Protein 2DM9 (pdb70)

CATH classification: 3.30.2320.30

Foldseek 3Di:
DVLVVVVVVVLVCVVPDDPVRQVVQQLVLVCVFCVVVVDAEKEKEEAPSSLVSCVVCVVVSCVVPVRHDYDYDYYDDAPDYIKMGHPVRPDIDDGTSSVVSVVCVVVVVVVVCVVVPD/DVLVVVVVVVLVCLVPDDPVRQVVLQLVLVLVFCVVVVDQEKEKEEAPVSLVSCVVCVVVSCVPNNRHHYDYDYYDDASDYIWIAHPVRPDIDDGTPSVVSVVCVVVVVVVVCVVVPD

Sequence (236 aa):
EIISSVLEEVKRRLETMSEDEYFESVKALLKEAIKELNEKKVRVMSNEKTLGLIASRIEEIKSELGDVSIELGETVDTMGGVIVETEDGRIRIDNTFEARMERFEGEIRSTIAKVLFGEIISSVLEEVKRRLETMSEDEYFESVKALLKEAIKELNEKKVRVMSNEKTLGLIASRIEEIKSELGDVSIELGETVDTMGGVIVETEDGRIRIDNTFEARMERFEGEIRSTIAKVLFG

Radius of gyration: 24.22 Å; Cα contacts (8 Å, |Δi|>4): 341; chains: 2; bounding box: 72×26×51 Å

InterPro domains:
  IPR002842 V-type ATPase subunit E [MF_00311] (2-198)
  IPR002842 V-type ATPase subunit E [PF01991] (10-197)
  IPR002842 V-type ATPase subunit E [PTHR45715] (7-198)
  IPR028987 F-type ATP synthase subunit B-like, membrane domain superfamily [SSF81573] (13-67)
  IPR038495 V-type ATPase subunit E, C-terminal domain superfamily [G3DSA:3.30.2320.30] (100-198)

B-factor: mean 22.07, std 6.29, range [11.92, 52.1]

Nearest PDB structures (foldseek):
  2dma-assembly1_A-2  TM=1.002E+00  e=2.999E-19  Pyrococcus horikoshii OT3
  4dt0-assembly1_A  TM=7.976E-01  e=2.082E-13  Pyrococcus horikoshii OT3
  7uzh-assembly1_K  TM=7.594E-01  e=3.903E-07  Rattus norvegicus
  7tmm-assembly1_K  TM=8.009E-01  e=3.044E-06  Saccharomyces cerevisiae
  5bw9-assembly2_k  TM=7.445E-01  e=2.849E-06  Saccharomyces cerevisiae S288C

Structure (mmCIF, N/CA/C/O backbone):
data_2DM9
#
_entry.id   2DM9
#
_cell.length_a   52.196
_cell.length_b   55.317
_cell.length_c   77.481
_cell.angle_alpha   90.00
_cell.angle_beta   90.00
_cell.angle_gamma   90.00
#
_symmetry.space_group_name_H-M   'P 21 21 21'
#
loop_
_entity.id
_entity.type
_entity.pdbx_description
1 polymer 'V-type ATP synthase subunit E'
2 water water
#
loop_
_atom_site.group_PDB
_atom_site.id
_atom_site.type_symbol
_atom_site.label_atom_id
_atom_site.label_alt_id
_atom_site.label_comp_id
_atom_site.label_asym_id
_atom_site.label_entity_id
_atom_site.label_seq_id
_atom_site.pdbx_PDB_ins_code
_atom_site.Cartn_x
_atom_site.Cartn_y
_atom_site.Cartn_z
_atom_site.occupancy
_atom_site.B_iso_or_equiv
_atom_site.auth_seq_id
_atom_site.auth_comp_id
_atom_site.auth_asym_id
_atom_site.auth_atom_id
_atom_site.pdbx_PDB_model_num
ATOM 1 N N . GLU A 1 81 ? 48.261 -7.102 56.788 1.00 32.52 81 GLU A N 1
ATOM 2 C CA . GLU A 1 81 ? 47.549 -5.793 56.692 1.00 32.46 81 GLU A CA 1
ATOM 3 C C . GLU A 1 81 ? 48.031 -4.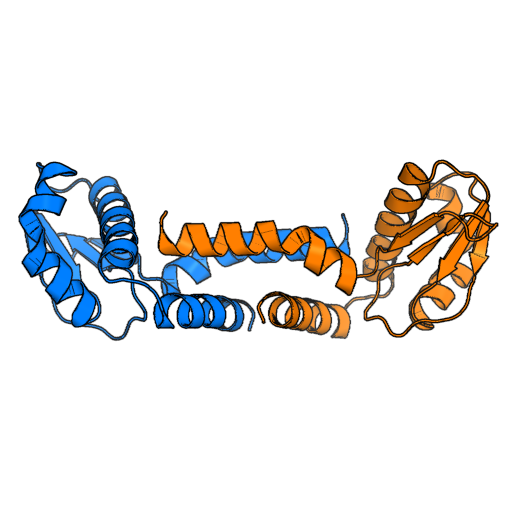865 57.809 1.00 31.73 81 GLU A C 1
ATOM 4 O O . GLU A 1 81 ? 48.192 -5.285 58.957 1.00 31.62 81 GLU A O 1
ATOM 10 N N . ILE A 1 82 ? 48.260 -3.604 57.459 1.00 30.88 82 ILE A N 1
ATOM 11 C CA . ILE A 1 82 ? 48.795 -2.620 58.399 1.00 30.30 82 ILE A CA 1
ATOM 12 C C . ILE A 1 82 ? 47.807 -2.243 59.520 1.00 29.35 82 ILE A C 1
ATOM 13 O O . ILE A 1 82 ? 48.223 -2.040 60.654 1.00 28.81 82 ILE A O 1
ATOM 18 N N . ILE A 1 83 ? 46.514 -2.151 59.211 1.00 28.33 83 ILE A N 1
ATOM 19 C CA . ILE A 1 83 ? 45.510 -1.880 60.245 1.00 27.78 83 ILE A CA 1
ATOM 20 C C . ILE A 1 83 ? 45.531 -2.976 61.303 1.00 26.92 83 ILE A C 1
ATOM 21 O O . ILE A 1 83 ? 45.584 -2.680 62.492 1.00 26.59 83 ILE A O 1
ATOM 26 N N . SER A 1 84 ? 45.485 -4.231 60.866 1.00 26.08 84 SER A N 1
ATOM 27 C CA . SER A 1 84 ? 45.428 -5.358 61.793 1.00 25.87 84 SER A CA 1
ATOM 28 C C . SER A 1 84 ? 46.707 -5.481 62.623 1.00 24.99 84 SER A C 1
ATOM 29 O O . SER A 1 84 ? 46.646 -5.826 63.798 1.00 24.70 84 SER A O 1
ATOM 32 N N . SER A 1 85 ? 47.852 -5.179 62.016 1.00 24.12 85 SER A N 1
ATOM 33 C CA . SER A 1 85 ? 49.139 -5.255 62.711 1.00 23.69 85 SER A CA 1
ATOM 34 C C . SER A 1 85 ? 49.256 -4.175 63.796 1.00 23.27 85 SER A C 1
ATOM 35 O O . SER A 1 85 ? 49.751 -4.441 64.889 1.00 23.36 85 SER A O 1
ATOM 39 N N . VAL A 1 86 ? 48.788 -2.963 63.515 1.00 22.80 86 VAL A N 1
ATOM 40 C CA . VAL A 1 86 ? 48.844 -1.897 64.522 1.00 22.52 86 VAL A CA 1
ATOM 41 C C . VAL A 1 86 ? 47.814 -2.139 65.633 1.00 22.21 86 VAL A C 1
ATOM 42 O O . VAL A 1 86 ? 48.048 -1.772 66.786 1.00 22.12 86 VAL A O 1
ATOM 46 N N . LEU A 1 87 ? 46.698 -2.784 65.303 1.00 21.93 87 LEU A N 1
ATOM 47 C CA . LEU A 1 87 ? 45.692 -3.140 66.314 1.00 22.02 87 LEU A CA 1
ATOM 48 C C . LEU A 1 87 ? 46.204 -4.243 67.244 1.00 22.12 87 LEU A C 1
ATOM 49 O O . LEU A 1 87 ? 45.742 -4.366 68.376 1.00 21.99 87 LEU A O 1
ATOM 54 N N . GLU A 1 88 ? 47.153 -5.041 66.763 1.00 22.10 88 GLU A N 1
ATOM 55 C CA . GLU A 1 88 ? 47.826 -6.030 67.608 1.00 22.53 88 GLU A CA 1
ATOM 56 C C . GLU A 1 88 ? 48.588 -5.340 68.741 1.00 22.12 88 GLU A C 1
ATOM 57 O O . GLU A 1 88 ? 48.635 -5.855 69.847 1.00 22.06 88 GLU A O 1
ATOM 63 N N . GLU A 1 89 ? 49.190 -4.186 68.455 1.00 22.02 89 GLU A N 1
ATOM 64 C CA . GLU A 1 89 ? 49.878 -3.392 69.480 1.00 21.99 89 GLU A CA 1
ATOM 65 C C . GLU A 1 89 ? 48.894 -2.768 70.468 1.00 21.56 89 GLU A C 1
ATOM 66 O O . GLU A 1 89 ? 49.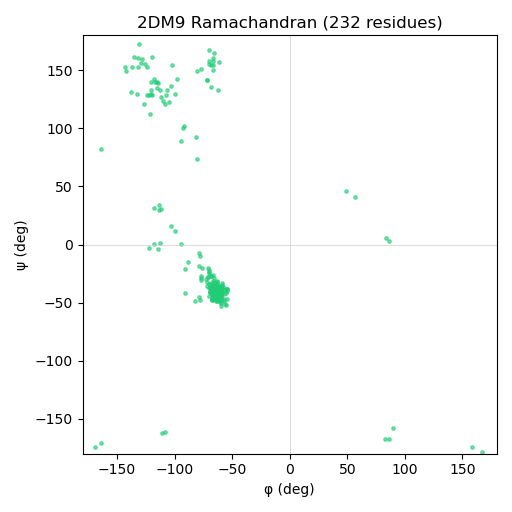213 -2.617 71.641 1.00 21.35 89 GLU A O 1
ATOM 72 N N . VAL A 1 90 ? 47.711 -2.393 69.991 1.00 21.31 90 VAL A N 1
ATOM 73 C CA . VAL A 1 90 ? 46.654 -1.891 70.866 1.00 21.10 90 VAL A CA 1
ATOM 74 C C . VAL A 1 90 ? 46.230 -3.006 71.809 1.00 21.05 90 VAL A C 1
ATOM 75 O O . VAL A 1 90 ? 46.048 -2.779 73.002 1.00 21.06 90 VAL A O 1
ATOM 79 N N . LYS A 1 91 ? 46.090 -4.209 71.263 1.00 20.91 91 LYS A N 1
ATOM 80 C CA . LYS A 1 91 ? 45.749 -5.399 72.039 1.00 21.27 91 LYS A CA 1
ATOM 81 C C . LYS A 1 91 ? 46.798 -5.675 73.126 1.00 20.81 91 LYS A C 1
ATOM 82 O O . LYS A 1 91 ? 46.450 -5.968 74.270 1.00 20.01 91 LYS A O 1
ATOM 88 N N . ARG A 1 92 ? 48.074 -5.561 72.765 1.00 20.85 92 ARG A N 1
ATOM 89 C CA . ARG A 1 92 ? 49.171 -5.828 73.701 1.00 21.23 92 ARG A CA 1
ATOM 90 C C . ARG A 1 92 ? 49.108 -4.839 74.852 1.00 20.65 92 ARG A C 1
ATOM 91 O O . ARG A 1 92 ? 49.285 -5.197 76.007 1.00 20.25 92 ARG A O 1
ATOM 99 N N . ARG A 1 93 ? 48.833 -3.587 74.523 1.00 20.30 93 ARG A N 1
ATOM 100 C CA . ARG A 1 93 ? 48.764 -2.548 75.526 1.00 20.14 93 ARG A CA 1
ATOM 101 C C . ARG A 1 93 ? 47.574 -2.737 76.472 1.00 19.52 93 ARG A C 1
ATOM 102 O O . ARG A 1 93 ? 47.684 -2.477 77.665 1.00 19.23 93 ARG A O 1
ATOM 110 N N . LEU A 1 94 ? 46.451 -3.218 75.946 1.00 19.22 94 LEU A N 1
ATOM 111 C CA . LEU A 1 94 ? 45.262 -3.461 76.764 1.00 19.02 94 LEU A CA 1
ATOM 112 C C . LEU A 1 94 ? 45.455 -4.651 77.700 1.00 19.49 94 LEU A C 1
ATOM 113 O O . LEU A 1 94 ? 44.742 -4.793 78.701 1.00 19.80 94 LEU A O 1
ATOM 118 N N . GLU A 1 95 ? 46.418 -5.503 77.372 1.00 19.70 95 GLU A N 1
ATOM 119 C CA . GLU A 1 95 ? 46.711 -6.691 78.170 1.00 20.41 95 GLU A CA 1
ATOM 120 C C . GLU A 1 95 ? 47.107 -6.335 79.611 1.00 19.63 95 GLU A C 1
ATOM 121 O O . GLU A 1 95 ? 46.742 -7.049 80.542 1.00 19.96 95 GLU A O 1
ATOM 127 N N . THR A 1 96 ? 47.838 -5.235 79.791 1.00 18.77 96 THR A N 1
ATOM 128 C CA . THR A 1 96 ? 48.282 -4.811 81.126 1.00 18.34 96 THR A CA 1
ATOM 129 C C . THR A 1 96 ? 47.640 -3.512 81.615 1.00 18.09 96 THR A C 1
ATOM 130 O O . THR A 1 96 ? 47.938 -3.064 82.713 1.00 18.10 96 THR A O 1
ATOM 134 N N . MET A 1 97 ? 46.745 -2.919 80.834 1.00 18.14 97 MET A N 1
ATOM 135 C CA . MET A 1 97 ? 46.179 -1.617 81.189 1.00 18.30 97 MET A CA 1
ATOM 136 C C . MET A 1 97 ? 45.274 -1.694 82.432 1.00 18.62 97 MET A C 1
ATOM 137 O O . MET A 1 97 ? 44.459 -2.604 82.566 1.00 18.65 97 MET A O 1
ATOM 142 N N . SER A 1 98 ? 45.435 -0.738 83.345 1.00 19.39 98 SER A N 1
ATOM 143 C CA . SER A 1 98 ? 44.594 -0.669 84.537 1.00 19.73 98 SER A CA 1
ATOM 144 C C . SER A 1 98 ? 43.189 -0.262 84.144 1.00 20.42 98 SER A C 1
ATOM 145 O O . SER A 1 98 ? 42.984 0.326 83.082 1.00 20.15 98 SER A O 1
ATOM 148 N N . GLU A 1 99 ? 42.230 -0.587 85.004 1.00 20.99 99 GLU A N 1
ATOM 149 C CA . GLU A 1 99 ? 40.855 -0.126 84.840 1.00 21.62 99 GLU A CA 1
ATOM 150 C C . GLU A 1 99 ? 40.789 1.396 84.742 1.00 21.17 99 GLU A C 1
ATOM 151 O O . GLU A 1 99 ? 40.049 1.926 83.914 1.00 20.97 99 GLU A O 1
ATOM 157 N N . ASP A 1 100 ? 41.566 2.085 85.577 1.00 20.77 100 ASP A N 1
ATOM 158 C CA . ASP A 1 100 ? 41.564 3.549 85.614 1.00 20.62 100 ASP A CA 1
ATOM 159 C C . ASP A 1 100 ? 42.120 4.171 84.334 1.00 19.99 100 ASP A C 1
ATOM 160 O O . ASP A 1 100 ? 41.574 5.153 83.846 1.00 20.42 100 ASP A O 1
ATOM 165 N N . GLU A 1 101 ? 43.209 3.626 83.799 1.00 19.11 101 GLU A N 1
ATOM 166 C CA . GLU A 1 101 ? 43.762 4.156 82.553 1.00 18.57 101 GLU A CA 1
ATOM 167 C C . GLU A 1 101 ? 42.800 3.879 81.399 1.00 17.48 101 GLU A C 1
ATOM 168 O O . GLU A 1 101 ? 42.530 4.763 80.602 1.00 17.86 101 GLU A O 1
ATOM 174 N N . TYR A 1 102 ? 42.282 2.658 81.317 1.00 16.36 102 TYR A N 1
ATOM 175 C CA . TYR A 1 102 ? 41.301 2.331 80.290 1.00 15.53 102 TYR A CA 1
ATOM 176 C C . TYR A 1 102 ? 40.091 3.261 80.370 1.00 15.33 102 TYR A C 1
ATOM 177 O O . TYR A 1 102 ? 39.586 3.690 79.344 1.00 14.82 102 TYR A O 1
ATOM 186 N N . PHE A 1 103 ? 39.646 3.597 81.578 1.00 15.24 103 PHE A N 1
ATOM 187 C CA . PHE A 1 103 ? 38.486 4.465 81.722 1.00 15.81 103 PHE A CA 1
ATOM 188 C C . PHE A 1 103 ? 38.769 5.882 81.218 1.00 15.79 103 PHE A C 1
ATOM 189 O O . PHE A 1 103 ? 37.851 6.575 80.792 1.00 16.02 103 PHE A O 1
ATOM 197 N N . GLU A 1 104 ? 40.029 6.310 81.243 1.00 15.68 104 GLU A N 1
ATOM 198 C CA . GLU A 1 104 ? 40.405 7.576 80.604 1.00 15.64 104 GLU A CA 1
ATOM 199 C C . GLU A 1 104 ? 40.192 7.517 79.086 1.00 14.91 104 GLU A C 1
ATOM 200 O O . GLU A 1 104 ? 39.785 8.494 78.485 1.00 13.93 104 GLU A O 1
ATOM 206 N N . SER A 1 105 ? 40.480 6.370 78.476 1.00 14.67 105 SER A N 1
ATOM 207 C CA . SER A 1 105 ? 40.169 6.147 77.063 1.00 14.41 105 SER A CA 1
ATOM 208 C C . SER A 1 105 ? 38.655 6.202 76.844 1.00 14.26 105 SER A C 1
ATOM 209 O O . SER A 1 105 ? 38.189 6.889 75.943 1.00 14.35 105 SER A O 1
ATOM 212 N N . VAL A 1 106 ? 37.899 5.487 77.676 1.00 14.13 106 VAL A N 1
ATOM 213 C CA . VAL A 1 106 ? 36.443 5.439 77.541 1.00 14.12 106 VAL A CA 1
ATOM 214 C C . VAL A 1 106 ? 35.887 6.859 77.566 1.00 14.15 106 VAL A C 1
ATOM 215 O O . VAL A 1 106 ? 35.162 7.257 76.662 1.00 13.48 106 VAL A O 1
ATOM 219 N N . LYS A 1 107 ? 36.274 7.620 78.587 1.00 14.63 107 LYS A N 1
ATOM 220 C CA . LYS A 1 107 ? 35.788 8.982 78.802 1.00 15.03 107 LYS A CA 1
ATOM 221 C C . LYS A 1 107 ? 36.116 9.893 77.627 1.00 14.78 107 LYS A C 1
ATOM 222 O O . LYS A 1 107 ? 35.277 10.682 77.195 1.00 15.32 107 LYS A O 1
ATOM 228 N N . ALA A 1 108 ? 37.338 9.790 77.116 1.00 14.26 108 ALA A N 1
ATOM 229 C CA . ALA A 1 108 ? 37.781 10.635 76.013 1.00 14.10 108 ALA A CA 1
ATOM 230 C C . ALA A 1 108 ? 36.992 10.360 74.729 1.00 13.83 108 ALA A C 1
ATOM 231 O O . ALA A 1 108 ? 36.566 11.284 74.045 1.00 12.86 108 ALA A O 1
ATOM 233 N N . LEU A 1 109 ? 36.793 9.088 74.414 1.00 13.76 109 LEU A N 1
ATOM 234 C CA . LEU A 1 109 ? 36.128 8.712 73.171 1.00 13.88 109 LEU A CA 1
ATOM 235 C C . LEU A 1 109 ? 34.618 8.905 73.273 1.00 14.36 109 LEU A C 1
ATOM 236 O O . LEU A 1 109 ? 33.965 9.175 72.270 1.00 14.25 109 LEU A O 1
ATOM 241 N N . LEU A 1 110 ? 34.077 8.775 74.482 1.00 14.83 110 LEU A N 1
ATOM 242 C CA . LEU A 1 110 ? 32.675 9.094 74.755 1.00 15.89 110 LEU A CA 1
ATOM 243 C C . LEU A 1 110 ? 32.415 10.576 74.532 1.00 16.44 110 LEU A C 1
ATOM 244 O O . LEU A 1 110 ? 31.466 10.956 73.857 1.00 16.43 110 LEU A O 1
ATOM 249 N N . LYS A 1 111 ? 33.278 11.407 75.104 1.00 17.51 111 LYS A N 1
ATOM 250 C CA . LYS A 1 111 ? 33.118 12.858 75.022 1.00 18.10 111 LYS A CA 1
ATOM 251 C C . LYS A 1 111 ? 33.207 13.344 73.588 1.00 18.03 111 LYS A C 1
ATOM 252 O O . LYS A 1 111 ? 32.387 14.146 73.146 1.00 18.04 111 LYS A O 1
ATOM 258 N N . GLU A 1 112 ? 34.192 12.848 72.850 1.00 17.72 112 GLU A N 1
ATOM 259 C CA . GLU A 1 112 ? 34.363 13.230 71.461 1.00 17.96 112 GLU A CA 1
ATOM 260 C C . GLU A 1 112 ? 33.102 12.926 70.656 1.00 17.62 112 GLU A C 1
ATOM 261 O O . GLU A 1 112 ? 32.603 13.774 69.917 1.00 17.40 112 GLU A O 1
ATOM 267 N N . ALA A 1 113 ? 32.581 11.715 70.811 1.00 17.58 113 ALA A N 1
ATOM 268 C CA . ALA A 1 113 ? 31.393 11.293 70.081 1.00 17.46 113 ALA A CA 1
ATOM 269 C C . ALA A 1 113 ? 30.163 12.082 70.518 1.00 17.76 113 ALA A C 1
ATOM 270 O O . ALA A 1 113 ? 29.414 12.580 69.684 1.00 17.63 113 ALA A O 1
ATOM 272 N N . ILE A 1 114 ? 29.972 12.218 71.825 1.00 18.14 114 ILE A N 1
ATOM 273 C CA . ILE A 1 114 ? 28.795 12.893 72.358 1.00 19.03 114 ILE A CA 1
ATOM 274 C C . ILE A 1 114 ? 28.783 14.362 71.932 1.00 19.78 114 ILE A C 1
ATOM 275 O O . ILE A 1 114 ? 27.729 14.896 71.604 1.00 20.01 114 ILE A O 1
ATOM 280 N N . LYS A 1 115 ? 29.956 14.989 71.885 1.00 20.59 115 LYS A N 1
ATOM 281 C CA . LYS A 1 115 ? 30.060 16.402 71.521 1.00 21.54 115 LYS A CA 1
ATOM 282 C C . LYS A 1 115 ? 29.795 16.646 70.038 1.00 22.03 115 LYS A C 1
ATOM 283 O O . LYS A 1 115 ? 29.190 17.654 69.682 1.00 22.28 115 LYS A O 1
ATOM 289 N N . GLU A 1 116 ? 30.224 15.723 69.178 1.00 22.57 116 GLU A N 1
ATOM 290 C CA . GLU A 1 116 ? 29.960 15.838 67.743 1.00 22.98 116 GLU A CA 1
ATOM 291 C C . GLU A 1 116 ? 28.473 15.641 67.437 1.00 22.90 116 GLU A C 1
ATOM 292 O O . GLU A 1 116 ? 27.910 16.353 66.606 1.00 23.33 116 GLU A O 1
ATOM 298 N N . LEU A 1 117 ? 27.840 14.681 68.105 1.00 22.61 117 LEU A N 1
ATOM 299 C CA . LEU A 1 117 ? 26.404 14.445 67.937 1.00 22.75 117 LEU A CA 1
ATOM 300 C C . LEU A 1 117 ? 25.599 15.633 68.440 1.00 22.88 117 LEU A C 1
ATOM 301 O O . LEU A 1 117 ? 24.580 15.990 67.855 1.00 22.88 117 LEU A O 1
ATOM 306 N N . ASN A 1 118 ? 26.066 16.218 69.542 1.00 23.22 118 ASN A N 1
ATOM 307 C CA . ASN A 1 118 ? 25.462 17.396 70.153 1.00 23.69 118 ASN A CA 1
ATOM 308 C C . ASN A 1 118 ? 23.980 17.224 70.514 1.00 23.76 118 ASN A C 1
ATOM 309 O O . ASN A 1 118 ? 23.178 18.134 70.310 1.00 23.76 118 ASN A O 1
ATOM 314 N N . GLU A 1 119 ? 23.629 16.049 71.043 1.00 23.61 119 GLU A N 1
ATOM 315 C CA . GLU A 1 119 ? 22.272 15.762 71.522 1.00 23.32 119 GLU A CA 1
ATOM 316 C C . GLU A 1 119 ? 22.277 15.427 73.014 1.00 22.94 119 GLU A C 1
ATOM 317 O O . GLU A 1 119 ? 23.316 15.068 73.579 1.00 22.75 119 GLU A O 1
ATOM 323 N N . LYS A 1 120 ? 21.107 15.523 73.639 1.00 22.42 120 LYS A N 1
ATOM 324 C CA . LYS A 1 120 ? 20.982 15.400 75.093 1.00 22.47 120 LYS A CA 1
ATOM 325 C C . LYS A 1 120 ? 20.732 13.968 75.558 1.00 21.76 120 LYS A C 1
ATOM 326 O O . LYS A 1 120 ? 20.942 13.667 76.724 1.00 22.47 120 LYS A O 1
ATOM 332 N N . LYS A 1 121 ? 20.246 13.110 74.666 1.00 20.56 121 LYS A N 1
ATOM 333 C CA . LYS A 1 121 ? 20.007 11.701 74.987 1.00 19.94 121 LYS A CA 1
ATOM 334 C C . LYS A 1 121 ? 20.704 10.804 73.963 1.00 18.41 121 LYS A C 1
ATOM 335 O O . LYS A 1 121 ? 20.443 10.899 72.767 1.00 18.23 121 LYS A O 1
ATOM 341 N N . VAL A 1 122 ? 21.600 9.945 74.437 1.00 17.11 122 VAL A N 1
ATOM 342 C CA . VAL A 1 122 ? 22.341 9.042 73.564 1.00 15.70 122 VAL A CA 1
ATOM 343 C C . VAL A 1 122 ? 22.317 7.618 74.113 1.00 15.12 122 VAL A C 1
ATOM 344 O O . VAL A 1 122 ? 22.036 7.397 75.283 1.00 14.87 122 VAL A O 1
ATOM 348 N N . ARG A 1 123 ? 22.591 6.662 73.241 1.00 14.40 123 ARG A N 1
ATOM 349 C CA . ARG A 1 123 ? 22.775 5.271 73.623 1.00 14.38 123 ARG A CA 1
ATOM 350 C C . ARG A 1 123 ? 24.207 4.864 73.322 1.00 13.99 123 ARG A C 1
ATOM 351 O O . ARG A 1 123 ? 24.746 5.249 72.295 1.00 13.74 123 ARG A O 1
ATOM 359 N N . VAL A 1 124 ? 24.819 4.088 74.212 1.00 13.61 124 VAL A N 1
ATOM 360 C CA . VAL A 1 124 ? 26.221 3.702 74.070 1.00 13.35 124 VAL A CA 1
ATOM 361 C C . VAL A 1 124 ? 26.363 2.188 73.983 1.00 13.52 124 VAL A C 1
ATOM 362 O O . VAL A 1 124 ? 25.844 1.466 74.827 1.00 12.71 124 VAL A O 1
ATOM 366 N N . MET A 1 125 ? 27.072 1.723 72.959 1.00 13.75 125 MET A N 1
ATOM 367 C CA . MET A 1 125 ? 27.360 0.308 72.782 1.00 14.29 125 MET A CA 1
ATOM 368 C C . MET A 1 125 ? 28.853 0.089 72.852 1.00 13.89 125 MET A C 1
ATOM 369 O O . MET A 1 125 ? 29.629 0.872 72.327 1.00 13.31 125 MET A O 1
ATOM 374 N N . SER A 1 126 ? 29.248 -0.987 73.512 1.00 14.00 126 SER A N 1
ATOM 375 C CA . SER A 1 126 ? 30.642 -1.395 73.553 1.00 14.04 126 SER A CA 1
ATOM 376 C C . SER A 1 126 ? 30.690 -2.841 74.023 1.00 14.17 126 SER A C 1
ATOM 377 O O . SER A 1 126 ? 29.655 -3.495 74.116 1.00 13.94 126 SER A O 1
ATOM 380 N N . ASN A 1 127 ? 31.881 -3.348 74.312 1.00 14.58 127 ASN A N 1
ATOM 381 C CA . ASN A 1 127 ? 31.982 -4.672 74.912 1.00 15.23 127 ASN A CA 1
ATOM 382 C C . ASN A 1 127 ? 31.462 -4.638 76.355 1.00 15.71 127 ASN A C 1
ATOM 383 O O . ASN A 1 127 ? 31.252 -3.568 76.920 1.00 15.27 127 ASN A O 1
ATOM 388 N N . GLU A 1 128 ? 31.248 -5.817 76.931 1.00 16.32 128 GLU A N 1
ATOM 389 C CA . GLU A 1 128 ? 30.591 -5.959 78.231 1.00 16.89 128 GLU A CA 1
ATOM 390 C C . GLU A 1 128 ? 31.337 -5.236 79.351 1.00 16.76 128 GLU A C 1
ATOM 391 O O . GLU A 1 128 ? 30.724 -4.586 80.192 1.00 16.93 128 GLU A O 1
ATOM 397 N N . LYS A 1 129 ? 32.660 -5.365 79.361 1.00 16.96 129 LYS A N 1
ATOM 398 C CA . LYS A 1 129 ? 33.515 -4.738 80.362 1.00 17.50 129 LYS A CA 1
ATOM 399 C C . LYS A 1 129 ? 33.363 -3.221 80.339 1.00 16.79 129 LYS A C 1
ATOM 400 O O . LYS A 1 129 ? 33.268 -2.591 81.383 1.00 16.98 129 LYS A O 1
ATOM 406 N N . THR A 1 130 ? 33.354 -2.650 79.139 1.00 16.27 130 THR A N 1
ATOM 407 C CA . THR A 1 130 ? 33.278 -1.202 78.954 1.00 15.48 130 THR A CA 1
ATOM 408 C C . THR A 1 130 ? 31.923 -0.633 79.390 1.00 15.39 130 THR A C 1
ATOM 409 O O . THR A 1 130 ? 31.864 0.377 80.095 1.00 14.97 130 THR A O 1
ATOM 413 N N . LEU A 1 131 ? 30.838 -1.274 78.967 1.00 15.35 131 LEU A N 1
ATOM 414 C CA . LEU A 1 131 ? 29.498 -0.851 79.371 1.00 15.37 131 LEU A CA 1
ATOM 415 C C . LEU A 1 131 ? 29.348 -0.940 80.892 1.00 16.02 131 LEU A C 1
ATOM 416 O O . LEU A 1 131 ? 28.721 -0.085 81.503 1.00 15.50 131 LEU A O 1
ATOM 421 N N . GLY A 1 132 ? 29.949 -1.964 81.495 1.00 16.58 132 GLY A N 1
ATOM 422 C CA . GLY A 1 132 ? 29.929 -2.129 82.939 1.00 17.16 132 GLY A CA 1
ATOM 423 C C . GLY A 1 132 ? 30.656 -0.997 83.645 1.00 17.48 132 GLY A C 1
ATOM 424 O O . GLY A 1 132 ? 30.205 -0.509 84.681 1.00 17.44 132 GLY A O 1
ATOM 425 N N . LEU A 1 133 ? 31.776 -0.564 83.073 1.00 17.76 133 LEU A N 1
ATOM 426 C CA . LEU A 1 133 ? 32.534 0.555 83.621 1.00 18.08 133 LEU A CA 1
ATOM 427 C C . LEU A 1 133 ? 31.755 1.864 83.531 1.00 18.15 133 LEU A C 1
ATOM 428 O O . LEU A 1 133 ? 31.773 2.662 84.463 1.00 18.23 133 LEU A O 1
ATOM 433 N N . ILE A 1 134 ? 31.077 2.087 82.408 1.00 17.84 134 ILE A N 1
ATOM 434 C CA . ILE A 1 134 ? 30.302 3.303 82.216 1.00 17.96 134 ILE A CA 1
ATOM 435 C C . ILE A 1 134 ? 29.175 3.353 83.252 1.00 18.43 134 ILE A C 1
ATOM 436 O O . ILE A 1 134 ? 28.933 4.399 83.857 1.00 18.65 134 ILE A O 1
ATOM 441 N N . ALA A 1 135 ? 28.510 2.219 83.457 1.00 19.31 135 ALA A N 1
ATOM 442 C CA . ALA A 1 135 ? 27.422 2.116 84.435 1.00 19.94 135 ALA A CA 1
ATOM 443 C C . ALA A 1 135 ? 27.910 2.426 85.845 1.00 20.65 135 ALA A C 1
ATOM 444 O O . ALA A 1 135 ? 27.264 3.178 86.580 1.00 20.49 135 ALA A O 1
ATOM 446 N N . SER A 1 136 ? 29.055 1.847 86.200 1.00 21.75 136 SER A N 1
ATOM 447 C CA . SER A 1 136 ? 29.645 1.980 87.537 1.00 22.69 136 SER A CA 1
ATOM 448 C C . SER A 1 136 ? 30.132 3.391 87.844 1.00 23.17 136 SER A C 1
ATOM 449 O O . SER A 1 136 ? 30.090 3.829 88.999 1.00 23.51 136 SER A O 1
ATOM 452 N N . ARG A 1 137 ? 30.613 4.086 86.816 1.00 23.66 137 ARG A N 1
ATOM 453 C CA . ARG A 1 137 ? 31.262 5.382 86.974 1.00 24.17 137 ARG A CA 1
ATOM 454 C C . ARG A 1 137 ? 30.517 6.503 86.261 1.00 24.18 137 ARG A C 1
ATOM 455 O O . ARG A 1 137 ? 31.131 7.469 85.804 1.00 24.35 137 ARG A O 1
ATOM 463 N N . ILE A 1 138 ? 29.196 6.387 86.173 1.00 24.06 138 ILE A N 1
ATOM 464 C CA . ILE A 1 138 ? 28.396 7.374 85.461 1.00 24.34 138 ILE A CA 1
ATOM 465 C C . ILE A 1 138 ? 28.561 8.798 86.015 1.00 24.92 138 ILE A C 1
ATOM 466 O O . ILE A 1 138 ? 28.565 9.758 85.253 1.00 24.58 138 ILE A O 1
ATOM 471 N N . GLU A 1 139 ? 28.710 8.933 87.327 1.00 25.95 139 GLU A N 1
ATOM 472 C CA . GLU A 1 139 ? 28.814 10.257 87.949 1.00 26.86 139 GLU A CA 1
ATOM 473 C C . GLU A 1 139 ? 30.094 10.977 87.530 1.00 26.98 139 GLU A C 1
ATOM 474 O O . GLU A 1 139 ? 30.078 12.183 87.313 1.00 26.95 139 GLU A O 1
ATOM 480 N N . GLU A 1 140 ? 31.194 10.235 87.419 1.00 27.37 140 GLU A N 1
ATOM 481 C CA . GLU A 1 140 ? 32.448 10.776 86.877 1.00 27.67 140 GLU A CA 1
ATOM 482 C C . GLU A 1 140 ? 32.253 11.311 85.446 1.00 27.68 140 GLU A C 1
ATOM 483 O O . GLU A 1 140 ? 32.763 12.380 85.095 1.00 27.57 140 GLU A O 1
ATOM 489 N N . ILE A 1 141 ? 31.498 10.572 84.634 1.00 27.45 141 ILE A N 1
ATOM 490 C CA . ILE A 1 141 ? 31.201 10.969 83.260 1.00 27.58 141 ILE A CA 1
ATOM 491 C C . ILE A 1 141 ? 30.34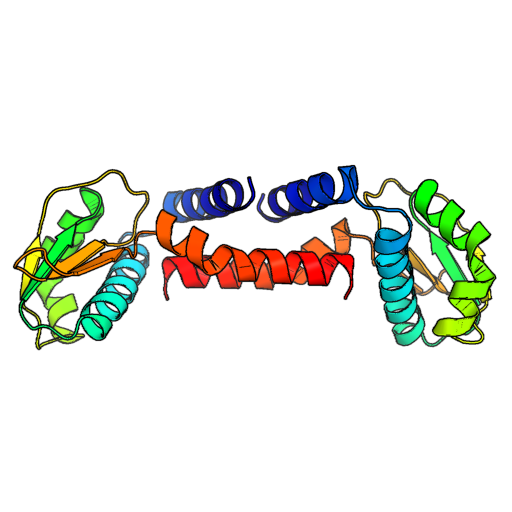6 12.238 83.207 1.00 28.11 141 ILE A C 1
ATOM 492 O O . ILE A 1 141 ? 30.608 13.134 82.407 1.00 27.65 141 ILE A O 1
ATOM 497 N N . LYS A 1 142 ? 29.323 12.306 84.055 1.00 29.08 142 LYS A N 1
ATOM 498 C CA . LYS A 1 142 ? 28.406 13.442 84.056 1.00 30.18 142 LYS A CA 1
ATOM 499 C C . LYS A 1 142 ? 29.083 14.729 84.546 1.00 30.79 142 LYS A C 1
ATOM 500 O O . LYS A 1 142 ? 28.678 15.821 84.166 1.00 30.86 142 LYS A O 1
ATOM 506 N N . SER A 1 143 ? 30.114 14.590 85.375 1.00 31.89 143 SER A N 1
ATOM 507 C CA . SER A 1 143 ? 30.878 15.740 85.869 1.00 32.97 143 SER A CA 1
ATOM 508 C C . SER A 1 143 ? 31.695 16.398 84.762 1.00 33.80 143 SER A C 1
ATOM 509 O O . SER A 1 143 ? 31.881 17.615 84.758 1.00 34.00 143 SER A O 1
ATOM 512 N N . GLU A 1 144 ? 32.187 15.591 83.830 1.00 34.78 144 GLU A N 1
ATOM 513 C CA . GLU A 1 144 ? 32.938 16.109 82.692 1.00 35.56 144 GLU A CA 1
ATOM 514 C C . GLU A 1 144 ? 32.045 16.329 81.456 1.00 35.98 144 GLU A C 1
ATOM 515 O O . GLU A 1 144 ? 32.524 16.782 80.414 1.00 36.24 144 GLU A O 1
ATOM 521 N N . LEU A 1 145 ? 30.749 16.030 81.585 1.00 36.23 145 LEU A N 1
ATOM 522 C CA . LEU A 1 145 ? 29.770 16.255 80.518 1.00 36.38 145 LEU A CA 1
ATOM 523 C C . LEU A 1 145 ? 28.336 16.206 81.072 1.00 36.34 145 LEU A C 1
ATOM 524 O O . LEU A 1 145 ? 27.651 15.182 80.985 1.00 36.76 145 LEU A O 1
ATOM 529 N N . GLY A 1 146 ? 27.886 17.326 81.637 1.00 35.96 146 GLY A N 1
ATOM 530 C CA . GLY A 1 146 ? 26.670 17.365 82.442 1.00 35.40 146 GLY A CA 1
ATOM 531 C C . GLY A 1 146 ? 25.353 17.392 81.698 1.00 34.75 146 GLY A C 1
ATOM 532 O O . GLY A 1 146 ? 24.305 17.082 82.271 1.00 35.01 146 GLY A O 1
ATOM 533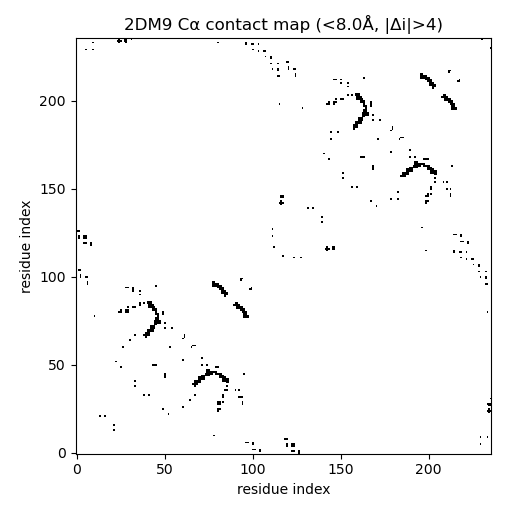 N N . ASP A 1 147 ? 25.400 17.758 80.424 1.00 33.85 147 ASP A N 1
ATOM 534 C CA . ASP A 1 147 ? 24.188 17.912 79.629 1.00 32.99 147 ASP A CA 1
ATOM 535 C C . ASP A 1 147 ? 23.571 16.585 79.192 1.00 31.94 147 ASP A C 1
ATOM 536 O O . ASP A 1 147 ? 22.385 16.534 78.856 1.00 32.26 147 ASP A O 1
ATOM 541 N N . VAL A 1 148 ? 24.363 15.517 79.199 1.00 30.52 148 VAL A N 1
ATOM 542 C CA . VAL A 1 148 ? 23.967 14.279 78.529 1.00 29.17 148 VAL A CA 1
ATOM 543 C C . VAL A 1 148 ? 23.368 13.233 79.465 1.00 27.79 148 VAL A C 1
ATOM 544 O O . VAL A 1 148 ? 23.797 13.079 80.604 1.00 27.48 148 VAL A O 1
ATOM 548 N N . SER A 1 149 ? 22.360 12.531 78.955 1.00 26.25 149 SER A N 1
ATOM 549 C CA . SER A 1 149 ? 21.818 11.339 79.585 1.00 25.35 149 SER A CA 1
ATOM 550 C C . SER A 1 149 ? 22.219 10.164 78.706 1.00 23.96 149 SER A C 1
ATOM 551 O O . SER A 1 149 ? 21.936 10.165 77.510 1.00 23.61 149 SER A O 1
ATOM 554 N N . ILE A 1 150 ? 22.905 9.191 79.296 1.00 22.36 150 ILE A N 1
ATOM 555 C CA . ILE A 1 150 ? 23.329 7.983 78.592 1.00 21.39 150 ILE A CA 1
ATOM 556 C C . ILE A 1 150 ? 22.432 6.806 78.955 1.00 20.50 150 ILE A C 1
ATOM 557 O O . ILE A 1 150 ? 22.096 6.627 80.120 1.00 19.70 150 ILE A O 1
ATOM 562 N N . GLU A 1 151 ? 22.050 6.025 77.944 1.00 19.73 151 GLU A N 1
ATOM 563 C CA . GLU A 1 151 ? 21.450 4.705 78.136 1.00 19.41 151 GLU A CA 1
ATOM 564 C C . GLU A 1 151 ? 22.414 3.680 77.541 1.00 18.60 151 GLU A C 1
ATOM 565 O O . GLU A 1 151 ? 22.937 3.870 76.444 1.00 17.89 151 GLU A O 1
ATOM 571 N N . LEU A 1 152 ? 22.655 2.594 78.259 1.00 17.27 152 LEU A N 1
ATOM 572 C CA . LEU A 1 152 ? 23.456 1.513 77.714 1.00 16.87 152 LEU A CA 1
ATOM 573 C C . LEU A 1 152 ? 22.649 0.794 76.644 1.00 16.75 152 LEU A C 1
ATOM 574 O O . LEU A 1 152 ? 21.436 0.626 76.769 1.00 16.17 152 LEU A O 1
ATOM 579 N N . GLY A 1 153 ? 23.327 0.399 75.578 1.00 16.41 153 GLY A N 1
ATOM 580 C CA . GLY A 1 153 ? 22.722 -0.404 74.545 1.00 16.67 153 GLY A CA 1
ATOM 581 C C . GLY A 1 153 ? 23.273 -1.806 74.631 1.00 16.98 153 GLY A C 1
ATOM 582 O O . GLY A 1 153 ? 23.841 -2.224 75.646 1.00 15.72 153 GLY A O 1
ATOM 583 N N . GLU A 1 154 ? 23.108 -2.515 73.529 1.00 17.77 154 GLU A N 1
ATOM 584 C CA . GLU A 1 154 ? 23.554 -3.892 73.384 1.00 18.73 154 GLU A CA 1
ATOM 585 C C . GLU A 1 154 ? 25.078 -3.978 73.418 1.00 18.49 154 GLU A C 1
ATOM 586 O O . GLU A 1 154 ? 25.773 -3.042 73.015 1.00 18.33 154 GLU A O 1
ATOM 592 N N . THR A 1 155 ? 25.595 -5.099 73.903 1.00 18.16 155 THR A N 1
ATOM 593 C CA . THR A 1 155 ? 27.032 -5.324 73.897 1.00 18.31 155 THR A CA 1
ATOM 594 C C . THR A 1 155 ? 27.441 -5.796 72.513 1.00 18.19 155 THR A C 1
ATOM 595 O O . THR A 1 155 ? 26.661 -6.441 71.806 1.00 18.05 155 THR A O 1
ATOM 599 N N . VAL A 1 156 ? 28.664 -5.457 72.132 1.00 18.30 156 VAL A N 1
ATOM 600 C CA . VAL A 1 156 ? 29.195 -5.798 70.823 1.00 18.62 156 VAL A CA 1
ATOM 601 C C . VAL A 1 156 ? 30.576 -6.418 70.969 1.00 19.20 156 VAL A C 1
ATOM 602 O O . VAL A 1 156 ? 31.164 -6.430 72.056 1.00 18.80 156 VAL A O 1
ATOM 606 N N . ASP A 1 157 ? 31.089 -6.916 69.853 1.00 20.03 157 ASP A N 1
ATOM 607 C CA . ASP A 1 157 ? 32.406 -7.505 69.797 1.00 21.14 157 ASP A CA 1
ATOM 608 C C . ASP A 1 157 ? 33.359 -6.411 69.354 1.00 21.07 157 ASP A C 1
ATOM 609 O O . ASP A 1 157 ? 33.561 -6.190 68.149 1.00 22.84 157 ASP A O 1
ATOM 614 N N . THR A 1 158 ? 33.890 -5.691 70.328 1.00 20.17 158 THR A N 1
ATOM 615 C CA . THR A 1 158 ? 34.975 -4.751 70.090 1.00 19.39 158 THR A CA 1
ATOM 616 C C . THR A 1 158 ? 36.076 -4.951 71.118 1.00 19.22 158 THR A C 1
ATOM 617 O O . THR A 1 158 ? 35.829 -5.403 72.240 1.00 19.32 158 THR A O 1
ATOM 621 N N . MET A 1 159 ? 37.286 -4.600 70.705 1.00 18.95 159 MET A N 1
ATOM 622 C CA . MET A 1 159 ? 38.461 -4.562 71.562 1.00 19.47 159 MET A CA 1
ATOM 623 C C . MET A 1 159 ? 38.316 -3.478 72.628 1.00 18.53 159 MET A C 1
ATOM 624 O O . MET A 1 159 ? 38.789 -3.629 73.750 1.00 18.93 159 MET A O 1
ATOM 629 N N . GLY A 1 160 ? 37.665 -2.382 72.259 1.00 17.48 160 GLY A N 1
ATOM 630 C CA . GLY A 1 160 ? 37.461 -1.260 73.158 1.00 16.50 160 GLY A CA 1
ATOM 631 C C . GLY A 1 160 ? 36.983 -0.017 72.433 1.00 15.78 160 GLY A C 1
ATOM 632 O O . GLY A 1 160 ? 36.783 -0.028 71.217 1.00 15.43 160 GLY A O 1
ATOM 633 N N . GLY A 1 161 ? 36.798 1.062 73.184 1.00 14.55 161 GLY A N 1
ATOM 634 C CA . GLY A 1 161 ? 36.198 2.266 72.650 1.00 14.03 161 GLY A CA 1
ATOM 635 C C . GLY A 1 161 ? 34.686 2.167 72.758 1.00 13.41 161 GLY A C 1
ATOM 636 O O . GLY A 1 161 ? 34.166 1.303 73.455 1.00 13.23 161 GLY A O 1
ATOM 637 N N . VAL A 1 162 ? 33.983 3.062 72.077 1.00 12.86 162 VAL A N 1
ATOM 638 C CA . VAL A 1 162 ? 32.526 3.135 72.183 1.00 12.63 162 VAL A CA 1
ATOM 639 C C . VAL A 1 162 ? 31.864 3.471 70.855 1.00 12.77 162 VAL A C 1
ATOM 640 O O . VAL A 1 162 ? 32.457 4.124 69.994 1.00 12.39 162 VAL A O 1
ATOM 644 N N . ILE A 1 163 ? 30.620 3.022 70.717 1.00 12.22 163 ILE A N 1
ATOM 645 C CA . ILE A 1 163 ? 29.730 3.437 69.642 1.00 12.39 163 ILE A CA 1
ATOM 646 C C . ILE A 1 163 ? 28.637 4.245 70.313 1.00 12.35 163 ILE A C 1
ATOM 647 O O . ILE A 1 163 ? 28.049 3.803 71.288 1.00 11.92 163 ILE A O 1
ATOM 652 N N . VAL A 1 164 ? 28.397 5.453 69.827 1.00 12.78 164 VAL A N 1
ATOM 653 C CA . VAL A 1 164 ? 27.395 6.324 70.409 1.00 13.17 164 VAL A CA 1
ATOM 654 C C . VAL A 1 164 ? 26.383 6.691 69.336 1.00 13.89 164 VAL A C 1
ATOM 655 O O . VAL A 1 164 ? 26.761 7.121 68.253 1.00 13.97 164 VAL A O 1
ATOM 659 N N . GLU A 1 165 ? 25.105 6.498 69.631 1.00 14.77 165 GLU A N 1
ATOM 660 C CA . GLU A 1 165 ? 24.039 6.902 68.715 1.00 15.89 165 GLU A CA 1
ATOM 661 C C . GLU A 1 165 ? 22.987 7.750 69.424 1.00 16.43 165 GLU A C 1
ATOM 662 O O . GLU A 1 165 ? 22.887 7.737 70.650 1.00 15.60 165 GLU A O 1
ATOM 668 N N . THR A 1 166 ? 22.220 8.506 68.645 1.00 16.97 166 THR A N 1
ATOM 669 C CA . THR A 1 166 ? 21.079 9.230 69.178 1.00 17.81 166 THR A CA 1
ATOM 670 C C . THR A 1 166 ? 20.102 8.207 69.735 1.00 18.29 166 THR A C 1
ATOM 671 O O . THR A 1 166 ? 20.130 7.043 69.343 1.00 17.71 166 THR A O 1
ATOM 675 N N . GLU A 1 167 ? 19.253 8.634 70.663 1.00 19.33 167 GLU A N 1
ATOM 676 C CA . GLU A 1 167 ? 18.270 7.744 71.271 1.00 20.30 167 GLU A CA 1
ATOM 677 C C . GLU A 1 167 ? 17.401 7.053 70.226 1.00 20.48 167 GLU A C 1
ATOM 678 O O . GLU A 1 167 ? 17.066 5.877 70.366 1.00 20.38 167 GLU A O 1
ATOM 684 N N . ASP A 1 168 ? 17.040 7.778 69.172 1.00 20.71 168 ASP A N 1
ATOM 685 C CA . ASP A 1 168 ? 16.174 7.227 68.126 1.00 20.92 168 ASP A CA 1
ATOM 686 C C . ASP A 1 168 ? 16.912 6.302 67.133 1.00 20.57 168 ASP A C 1
ATOM 687 O O . ASP A 1 168 ? 16.283 5.672 66.293 1.00 20.74 168 ASP A O 1
ATOM 692 N N . GLY A 1 169 ? 18.239 6.233 67.233 1.00 19.99 169 GLY A N 1
ATOM 693 C CA . GLY A 1 169 ? 19.041 5.340 66.403 1.00 19.20 169 GLY A CA 1
ATOM 694 C C . GLY A 1 169 ? 19.381 5.895 65.024 1.00 18.78 169 GLY A C 1
ATOM 695 O O . GLY A 1 169 ? 19.979 5.203 64.207 1.00 18.52 169 GLY A O 1
ATOM 696 N N . ARG A 1 170 ? 19.017 7.148 64.775 1.00 18.16 170 ARG A N 1
ATOM 697 C CA . ARG A 1 170 ? 19.180 7.786 63.468 1.00 18.05 170 ARG A CA 1
ATOM 698 C C . ARG A 1 170 ? 20.639 8.003 63.083 1.00 17.36 170 ARG A C 1
ATOM 699 O O . ARG A 1 170 ? 21.028 7.714 61.964 1.00 16.85 170 ARG A O 1
ATOM 707 N N . ILE A 1 171 ? 21.425 8.545 64.007 1.00 17.00 171 ILE A N 1
ATOM 708 C CA . ILE A 1 171 ? 22.821 8.886 63.750 1.00 16.77 171 ILE A CA 1
ATOM 709 C C . ILE A 1 171 ? 23.693 8.112 64.713 1.00 16.81 171 ILE A C 1
ATOM 710 O O . ILE A 1 171 ? 23.374 7.999 65.886 1.00 16.51 171 ILE A O 1
ATOM 715 N N . ARG A 1 172 ? 24.817 7.617 64.216 1.00 16.68 172 ARG A N 1
ATOM 716 C CA . ARG A 1 172 ? 25.721 6.816 65.004 1.00 16.98 172 ARG A CA 1
ATOM 717 C C . ARG A 1 172 ? 27.163 7.211 64.726 1.00 16.26 172 ARG A C 1
ATOM 718 O O . ARG A 1 172 ? 27.560 7.324 63.571 1.00 15.57 172 ARG A O 1
ATOM 726 N N . ILE A 1 173 ? 27.936 7.423 65.789 1.00 15.74 173 ILE A N 1
ATOM 727 C CA . ILE A 1 173 ? 29.373 7.646 65.681 1.00 15.59 173 ILE A CA 1
ATOM 728 C C . ILE A 1 173 ? 30.114 6.423 66.206 1.00 15.19 173 ILE A C 1
ATOM 729 O O . ILE A 1 173 ? 29.947 6.027 67.364 1.00 14.50 173 ILE A O 1
ATOM 734 N N . ASP A 1 174 ? 30.923 5.824 65.333 1.00 14.48 174 ASP A N 1
ATOM 735 C CA . ASP A 1 174 ? 31.685 4.635 65.664 1.00 14.25 174 ASP A CA 1
ATOM 736 C C . ASP A 1 174 ? 33.054 5.054 66.175 1.00 13.78 174 ASP A C 1
ATOM 737 O O . ASP A 1 174 ? 33.932 5.409 65.402 1.00 13.88 174 ASP A O 1
ATOM 742 N N . ASN A 1 175 ? 33.225 5.006 67.485 1.00 13.49 175 ASN A N 1
ATOM 743 C CA . ASN A 1 175 ? 34.505 5.320 68.111 1.00 13.46 175 ASN A CA 1
ATOM 744 C C . ASN A 1 175 ? 35.130 4.092 68.786 1.00 13.37 175 ASN A C 1
ATOM 745 O O . ASN A 1 175 ? 35.798 4.216 69.813 1.00 13.72 175 ASN A O 1
ATOM 750 N N . THR A 1 176 ? 34.912 2.909 68.203 1.00 13.39 176 THR A N 1
ATOM 751 C CA . THR A 1 176 ? 35.645 1.705 68.587 1.00 13.36 176 THR A CA 1
ATOM 752 C C . THR A 1 176 ? 37.084 1.853 68.123 1.00 13.82 176 THR A C 1
ATOM 753 O O . THR A 1 176 ? 37.357 2.587 67.179 1.00 13.41 176 THR A O 1
ATOM 757 N N . PHE A 1 177 ? 37.995 1.145 68.783 1.00 14.41 177 PHE A N 1
ATOM 758 C CA . PHE A 1 177 ? 39.402 1.163 68.400 1.00 14.95 177 PHE A CA 1
ATOM 759 C C . PHE A 1 177 ? 39.578 0.677 66.958 1.00 15.58 177 PHE A C 1
ATOM 760 O O . PHE A 1 177 ? 40.399 1.217 66.222 1.00 15.54 177 PHE A O 1
ATOM 768 N N . GLU A 1 178 ? 38.799 -0.330 66.559 1.00 16.40 178 GLU A N 1
ATOM 769 C CA . GLU A 1 178 ? 38.884 -0.889 65.205 1.00 16.81 178 GLU A CA 1
ATOM 770 C C . GLU A 1 178 ? 38.564 0.164 64.146 1.00 16.78 178 GLU A C 1
ATOM 771 O O . GLU A 1 178 ? 39.311 0.329 63.180 1.00 16.49 178 GLU A O 1
ATOM 777 N N . ALA A 1 179 ? 37.453 0.871 64.335 1.00 17.12 179 ALA A N 1
ATOM 778 C CA . ALA A 1 179 ? 37.030 1.926 63.409 1.00 17.29 179 ALA A CA 1
ATOM 779 C C . ALA A 1 179 ? 37.997 3.103 63.408 1.00 17.38 179 ALA A C 1
ATOM 780 O O . ALA A 1 179 ? 38.290 3.672 62.356 1.00 17.32 179 ALA A O 1
ATOM 782 N N . ARG A 1 180 ? 38.498 3.454 64.590 1.00 17.43 180 ARG A N 1
ATOM 783 C CA . ARG A 1 180 ? 39.408 4.587 64.754 1.00 17.62 180 ARG A CA 1
ATOM 784 C C . ARG A 1 180 ? 40.760 4.323 64.088 1.00 18.48 180 ARG A C 1
ATOM 785 O O . ARG A 1 180 ? 41.335 5.220 63.482 1.00 18.42 180 ARG A O 1
ATOM 793 N N . MET A 1 181 ? 41.251 3.089 64.179 1.00 19.70 181 MET A N 1
ATOM 794 C CA . MET A 1 181 ? 42.516 2.725 63.541 1.00 20.83 181 MET A CA 1
ATOM 795 C C . MET A 1 181 ? 42.389 2.849 62.021 1.00 21.71 181 MET A C 1
ATOM 796 O O . MET A 1 181 ? 43.286 3.372 61.362 1.00 21.77 181 MET A O 1
ATOM 801 N N . GLU A 1 182 ? 41.261 2.391 61.483 1.00 22.91 182 GLU A N 1
ATOM 802 C CA . GLU A 1 182 ? 40.946 2.539 60.062 1.00 23.91 182 GLU A CA 1
ATOM 803 C C . GLU A 1 182 ? 41.037 3.997 59.620 1.00 24.22 182 GLU A C 1
ATOM 804 O O . GLU A 1 182 ? 41.637 4.310 58.587 1.00 24.16 182 GLU A O 1
ATOM 810 N N . ARG A 1 183 ? 40.438 4.882 60.413 1.00 24.50 183 ARG A N 1
ATOM 811 C CA . ARG A 1 183 ? 40.395 6.313 60.117 1.00 25.06 183 ARG A CA 1
ATOM 812 C C . ARG A 1 183 ? 41.746 7.006 60.253 1.00 25.38 183 ARG A C 1
ATOM 813 O O . ARG A 1 183 ? 41.959 8.057 59.646 1.00 25.33 183 ARG A O 1
ATOM 821 N N . PHE A 1 184 ? 42.644 6.433 61.053 1.00 25.82 184 PHE A N 1
ATOM 822 C CA . PHE A 1 184 ? 43.992 6.985 61.227 1.00 26.48 184 PHE A CA 1
ATOM 823 C C . PHE A 1 184 ? 45.045 6.188 60.440 1.00 26.49 184 PHE A C 1
ATOM 824 O O . PHE A 1 184 ? 46.242 6.332 60.673 1.00 26.33 184 PHE A O 1
ATOM 832 N N . GLU A 1 185 ? 44.587 5.365 59.500 1.00 27.07 185 GLU A N 1
ATOM 833 C CA . GLU A 1 185 ? 45.467 4.594 58.621 1.00 27.69 185 GLU A CA 1
ATOM 834 C C . GLU A 1 185 ? 46.397 5.504 57.822 1.00 27.43 185 GLU A C 1
ATOM 835 O O . GLU A 1 185 ? 47.545 5.145 57.575 1.00 27.91 185 GLU A O 1
ATOM 841 N N . GLY A 1 186 ? 45.902 6.677 57.438 1.00 26.94 186 GLY A N 1
ATOM 842 C CA . GLY A 1 186 ? 46.678 7.645 56.682 1.00 26.73 186 GLY A CA 1
ATOM 843 C C . GLY A 1 186 ? 47.893 8.179 57.423 1.00 26.42 186 GLY A C 1
ATOM 844 O O . GLY A 1 186 ? 48.906 8.498 56.799 1.00 25.97 186 GLY A O 1
ATOM 845 N N . GLU A 1 187 ? 47.790 8.293 58.746 1.00 25.77 187 GLU A N 1
ATOM 846 C CA . GLU A 1 187 ? 48.921 8.722 59.571 1.00 25.59 187 GLU A CA 1
ATOM 847 C C . GLU A 1 187 ? 50.023 7.672 59.594 1.00 24.89 187 GLU A C 1
ATOM 848 O O . GLU A 1 187 ? 51.202 8.015 59.617 1.00 25.06 187 GLU A O 1
ATOM 854 N N . ILE A 1 188 ? 49.639 6.398 59.599 1.00 24.24 188 ILE A N 1
ATOM 855 C CA . ILE A 1 188 ? 50.605 5.304 59.522 1.00 23.91 188 ILE A CA 1
ATOM 856 C C . ILE A 1 188 ? 51.301 5.321 58.157 1.00 23.60 188 ILE A C 1
ATOM 857 O O . ILE A 1 188 ? 52.511 5.147 58.083 1.00 23.12 188 ILE A O 1
ATOM 862 N N . ARG A 1 189 ? 50.543 5.544 57.087 1.00 23.24 189 ARG A N 1
ATOM 863 C CA . ARG A 1 189 ? 51.125 5.582 55.743 1.00 23.61 189 ARG A CA 1
ATOM 864 C C . ARG A 1 189 ? 52.061 6.778 55.572 1.00 23.08 189 ARG A C 1
ATOM 865 O O . ARG A 1 189 ? 53.049 6.684 54.861 1.00 23.25 189 ARG A O 1
ATOM 873 N N . SER A 1 190 ? 51.767 7.877 56.260 1.00 22.96 190 SER A N 1
ATOM 874 C CA . SER A 1 190 ? 52.605 9.073 56.217 1.00 22.75 190 SER A CA 1
ATOM 875 C C . SER A 1 190 ? 53.954 8.816 56.873 1.00 22.24 190 SER A C 1
ATOM 876 O O . SER A 1 190 ? 54.981 9.308 56.405 1.00 21.63 190 SER A O 1
ATOM 879 N N . THR A 1 191 ? 53.947 8.035 57.948 1.00 21.64 191 THR A N 1
ATOM 880 C CA . THR A 1 191 ? 55.175 7.630 58.614 1.00 21.45 191 THR A CA 1
ATOM 881 C C . THR A 1 191 ? 56.020 6.738 57.708 1.00 21.21 191 THR A C 1
ATOM 882 O O . THR A 1 191 ? 57.234 6.921 57.602 1.00 20.96 191 THR A O 1
ATOM 886 N N . ILE A 1 192 ? 55.367 5.788 57.043 1.00 21.13 192 ILE A N 1
ATOM 887 C CA . ILE A 1 192 ? 56.032 4.885 56.107 1.00 21.03 192 ILE A CA 1
ATOM 888 C C . ILE A 1 192 ? 56.652 5.662 54.940 1.00 21.17 192 ILE A C 1
ATOM 889 O O . ILE A 1 192 ? 57.765 5.350 54.503 1.00 20.68 192 ILE A O 1
ATOM 894 N N . ALA A 1 193 ? 55.935 6.676 54.455 1.00 21.23 193 ALA A N 1
ATOM 895 C CA . ALA A 1 193 ? 56.424 7.555 53.383 1.00 21.38 193 ALA A CA 1
ATOM 896 C C . ALA A 1 193 ? 57.653 8.344 53.826 1.00 21.37 193 ALA A C 1
ATOM 897 O O . ALA A 1 193 ? 58.556 8.600 53.028 1.00 21.55 193 ALA A O 1
ATOM 899 N N . LYS A 1 194 ? 57.662 8.738 55.096 1.00 21.39 194 LYS A N 1
ATOM 900 C CA . LYS A 1 194 ? 58.803 9.402 55.729 1.00 21.64 194 LYS A CA 1
ATOM 901 C C . LYS A 1 194 ? 60.020 8.486 55.752 1.00 20.87 194 LYS A C 1
ATOM 902 O O . LYS A 1 194 ? 61.132 8.909 55.445 1.00 20.87 194 LYS A O 1
ATOM 908 N N . VAL A 1 195 ? 59.803 7.231 56.133 1.00 20.00 195 VAL A N 1
ATOM 909 C CA . VAL A 1 195 ? 60.863 6.232 56.186 1.00 19.48 195 VAL A CA 1
ATOM 910 C C . VAL A 1 195 ? 61.480 6.038 54.796 1.00 19.51 195 VAL A C 1
ATOM 911 O O . VAL A 1 195 ? 62.695 5.972 54.650 1.00 18.86 195 VAL A O 1
ATOM 915 N N . LEU A 1 196 ? 60.632 5.969 53.778 1.00 19.70 196 LEU A N 1
ATOM 916 C CA . LEU A 1 196 ? 61.078 5.639 52.436 1.00 20.23 196 LEU A CA 1
ATOM 917 C C . LEU A 1 196 ? 61.728 6.832 51.731 1.00 20.80 196 LEU A C 1
ATOM 918 O O . LEU A 1 196 ? 62.796 6.692 51.137 1.00 20.44 196 LEU A O 1
ATOM 923 N N . PHE A 1 197 ? 61.097 8.002 51.827 1.00 21.40 197 PHE A N 1
ATOM 924 C CA . PHE A 1 197 ? 61.420 9.142 50.964 1.00 22.38 197 PHE A CA 1
ATOM 925 C C . PHE A 1 197 ? 61.847 10.431 51.687 1.00 23.12 197 PHE A C 1
ATOM 926 O O . PHE A 1 197 ? 62.184 11.416 51.035 1.00 23.58 197 PHE A O 1
ATOM 934 N N . GLY A 1 198 ? 61.837 10.431 53.016 1.00 23.96 198 GLY A N 1
ATOM 935 C CA . GLY A 1 198 ? 62.232 11.593 53.794 1.00 24.70 198 GLY A CA 1
ATOM 936 C C . GLY A 1 198 ? 61.095 12.579 53.992 1.00 25.31 198 GLY A C 1
ATOM 937 O O . GLY A 1 198 ? 60.048 12.515 53.343 1.00 25.11 198 GLY A O 1
ATOM 939 N N . GLU B 1 81 ? 56.357 -7.108 67.963 1.00 34.73 81 GLU B N 1
ATOM 940 C CA . GLU B 1 81 ? 56.940 -5.735 68.035 1.00 34.73 81 GLU B CA 1
ATOM 941 C C . GLU B 1 81 ? 56.330 -4.827 66.959 1.00 34.16 81 GLU B C 1
ATOM 942 O O . GLU B 1 81 ? 56.046 -5.265 65.839 1.00 34.27 81 GLU B O 1
ATOM 948 N N . ILE B 1 82 ? 56.130 -3.560 67.318 1.00 33.36 82 ILE B N 1
ATOM 949 C CA . ILE B 1 82 ? 55.527 -2.570 66.427 1.00 32.74 82 ILE B CA 1
ATOM 950 C C . ILE B 1 82 ? 56.432 -2.181 65.245 1.00 31.61 82 ILE B C 1
ATOM 951 O O . ILE B 1 82 ? 55.945 -1.972 64.136 1.00 31.37 82 ILE B O 1
ATOM 956 N N . ILE B 1 83 ? 57.737 -2.088 65.486 1.00 30.29 83 ILE B N 1
ATOM 957 C CA . ILE B 1 83 ? 58.697 -1.759 64.431 1.00 29.22 83 ILE B CA 1
ATOM 958 C C . ILE B 1 83 ? 58.748 -2.874 63.389 1.00 28.17 83 ILE B C 1
ATOM 959 O O . ILE B 1 83 ? 58.745 -2.608 62.189 1.00 27.80 83 ILE B O 1
ATOM 964 N N . SER B 1 84 ? 58.803 -4.120 63.845 1.00 26.82 84 SER B N 1
ATOM 965 C CA . SER B 1 84 ? 58.824 -5.258 62.931 1.00 26.25 84 SER B CA 1
ATOM 966 C C . SER B 1 84 ? 57.551 -5.312 62.076 1.00 25.28 84 SER B C 1
ATOM 967 O O . SER B 1 84 ? 57.608 -5.675 60.905 1.00 24.99 84 SER B O 1
ATOM 970 N N . SER B 1 85 ? 56.418 -4.924 62.659 1.00 24.25 85 SER B N 1
ATOM 971 C CA . SER B 1 85 ? 55.125 -4.961 61.970 1.00 23.77 85 SER B CA 1
ATOM 972 C C . SER B 1 85 ? 55.032 -3.920 60.865 1.00 23.03 85 SER B C 1
ATOM 973 O O . SER B 1 85 ? 54.543 -4.206 59.775 1.00 22.92 85 SER B O 1
ATOM 976 N N . VAL B 1 86 ? 55.483 -2.705 61.152 1.00 22.10 86 VAL B N 1
ATOM 977 C CA . VAL B 1 86 ? 55.427 -1.634 60.160 1.00 21.71 86 VAL B CA 1
ATOM 978 C C . VAL B 1 86 ? 56.468 -1.910 59.070 1.00 21.21 86 VAL B C 1
ATOM 979 O O . VAL B 1 86 ? 56.232 -1.594 57.912 1.00 20.73 86 VAL B O 1
ATOM 983 N N . LEU B 1 87 ? 57.588 -2.535 59.438 1.00 20.86 87 LEU B N 1
ATOM 984 C CA . LEU B 1 87 ? 58.602 -2.940 58.457 1.00 20.87 87 LEU B CA 1
ATOM 985 C C . LEU B 1 87 ? 58.089 -4.024 57.507 1.00 20.79 87 LEU B C 1
ATOM 986 O O . LEU B 1 87 ? 58.530 -4.097 56.368 1.00 20.61 87 LEU B O 1
ATOM 991 N N . GLU B 1 88 ? 57.150 -4.848 57.965 1.00 20.81 88 GLU B N 1
ATOM 992 C CA . GLU B 1 88 ? 56.498 -5.826 57.090 1.00 21.03 88 GLU B CA 1
ATOM 993 C C . GLU B 1 88 ? 55.696 -5.131 55.982 1.00 20.49 88 GLU B C 1
ATOM 994 O O . GLU B 1 88 ? 55.650 -5.618 54.861 1.00 20.19 88 GLU B O 1
ATOM 1000 N N . GLU B 1 89 ? 55.072 -3.997 56.295 1.00 20.21 89 GLU B N 1
ATOM 1001 C CA . GLU B 1 89 ? 54.362 -3.207 55.285 1.00 19.94 89 GLU B CA 1
ATOM 1002 C C . GLU B 1 89 ? 55.345 -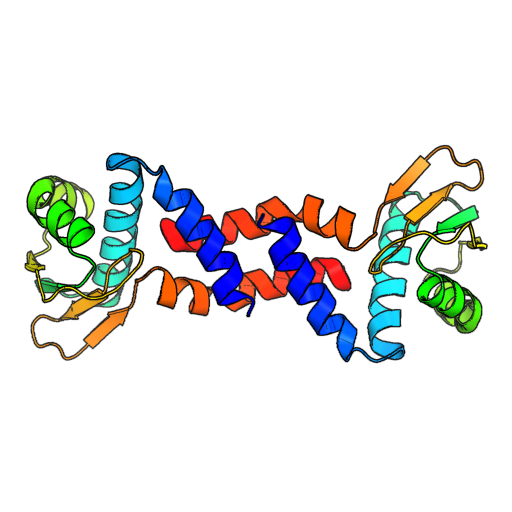2.534 54.312 1.00 19.49 89 GLU B C 1
ATOM 1003 O O . GLU B 1 89 ? 55.060 -2.427 53.129 1.00 18.82 89 GLU B O 1
ATOM 1009 N N . VAL B 1 90 ? 56.491 -2.081 54.817 1.00 18.91 90 VAL B N 1
ATOM 1010 C CA . VAL B 1 90 ? 57.549 -1.536 53.966 1.00 18.92 90 VAL B CA 1
ATOM 1011 C C . VAL B 1 90 ? 58.044 -2.619 53.003 1.00 19.19 90 VAL B C 1
ATOM 1012 O O . VAL B 1 90 ? 58.215 -2.360 51.813 1.00 19.26 90 VAL B O 1
ATOM 1016 N N . LYS B 1 91 ? 58.242 -3.829 53.517 1.00 19.37 91 LYS B N 1
ATOM 1017 C CA . LYS B 1 91 ? 58.674 -4.965 52.705 1.00 20.07 91 LYS B CA 1
ATOM 1018 C C . LYS B 1 91 ? 57.668 -5.248 51.588 1.00 19.65 91 LYS B C 1
ATOM 1019 O O . LYS B 1 91 ? 58.054 -5.447 50.445 1.00 19.58 91 LYS B O 1
ATOM 1025 N N . ARG B 1 92 ? 56.385 -5.254 51.930 1.00 19.71 92 ARG B N 1
ATOM 1026 C CA . ARG B 1 92 ? 55.315 -5.478 50.953 1.00 20.00 92 ARG B CA 1
ATOM 1027 C C . ARG B 1 92 ? 55.318 -4.417 49.853 1.00 19.81 92 ARG B C 1
ATOM 1028 O O . ARG B 1 92 ? 55.143 -4.736 48.684 1.00 19.77 92 ARG B O 1
ATOM 1036 N N . ARG B 1 93 ? 55.528 -3.160 50.222 1.00 19.90 93 ARG B N 1
ATOM 1037 C CA . ARG B 1 93 ? 55.581 -2.089 49.230 1.00 20.29 93 ARG B CA 1
ATOM 1038 C C . ARG B 1 93 ? 56.784 -2.246 48.299 1.00 20.18 93 ARG B C 1
ATOM 1039 O O . ARG B 1 93 ? 56.691 -1.982 47.103 1.00 19.89 93 ARG B O 1
ATOM 1047 N N . LEU B 1 94 ? 57.912 -2.679 48.854 1.00 20.11 94 LEU B N 1
ATOM 1048 C CA . LEU B 1 94 ? 59.124 -2.894 48.069 1.00 20.24 94 LEU B CA 1
ATOM 1049 C C . LEU B 1 94 ? 59.014 -4.089 47.119 1.00 20.41 94 LEU B C 1
ATOM 1050 O O . LEU B 1 94 ? 59.757 -4.163 46.142 1.00 20.94 94 LEU B O 1
ATOM 1055 N N . GLU B 1 95 ? 58.103 -5.020 47.402 1.00 20.61 95 GLU B N 1
ATOM 1056 C CA . GLU B 1 95 ? 57.894 -6.185 46.539 1.00 20.90 95 GLU B CA 1
ATOM 1057 C C . GLU B 1 95 ? 57.513 -5.776 45.112 1.00 20.05 95 GLU B C 1
ATOM 1058 O O . GLU B 1 95 ? 57.879 -6.467 44.162 1.00 20.69 95 GLU B O 1
ATOM 1064 N N . THR B 1 96 ? 56.786 -4.666 44.968 1.00 18.81 96 THR B N 1
ATOM 1065 C CA . THR B 1 96 ? 56.346 -4.188 43.649 1.00 17.73 96 THR B CA 1
ATOM 1066 C C . THR B 1 96 ? 56.952 -2.854 43.216 1.00 17.07 96 THR B C 1
ATOM 1067 O O . THR B 1 96 ? 56.690 -2.400 42.106 1.00 15.88 96 THR B O 1
ATOM 1071 N N . MET B 1 97 ? 57.745 -2.215 44.069 1.00 16.58 97 MET B N 1
ATOM 1072 C CA . MET B 1 97 ? 58.222 -0.865 43.756 1.00 16.72 97 MET B CA 1
ATOM 1073 C C . MET B 1 97 ? 59.088 -0.858 42.502 1.00 17.23 97 MET B C 1
ATOM 1074 O O . MET B 1 97 ? 59.984 -1.689 42.357 1.00 16.64 97 MET B O 1
ATOM 1079 N N . SER B 1 98 ? 58.807 0.085 41.602 1.00 18.05 98 SER B N 1
ATOM 1080 C CA . SER B 1 98 ? 59.599 0.257 40.389 1.00 18.84 98 SER B CA 1
ATOM 1081 C C . SER B 1 98 ? 60.990 0.724 40.757 1.00 19.48 98 SER B C 1
ATOM 1082 O O . SER B 1 98 ? 61.209 1.242 41.842 1.00 19.35 98 SER B O 1
ATOM 1085 N N . GLU B 1 99 ? 61.924 0.543 39.837 1.00 20.25 99 GLU B N 1
ATOM 1086 C CA . GLU B 1 99 ? 63.285 1.017 40.031 1.00 20.74 99 GLU B CA 1
ATOM 1087 C C . GLU B 1 99 ? 63.333 2.532 40.192 1.00 20.41 99 GLU B C 1
ATOM 1088 O O . GLU B 1 99 ? 64.093 3.042 41.012 1.00 20.22 99 GLU B O 1
ATOM 1094 N N . ASP B 1 100 ? 62.517 3.241 39.417 1.00 20.01 100 ASP B N 1
ATOM 1095 C CA . ASP B 1 100 ? 62.525 4.701 39.423 1.00 19.85 100 ASP B CA 1
ATOM 1096 C C . ASP B 1 100 ? 62.019 5.258 40.743 1.00 19.36 100 ASP B C 1
ATOM 1097 O O . ASP B 1 100 ? 62.617 6.188 41.285 1.00 19.33 100 ASP B O 1
ATOM 1102 N N . GLU B 1 101 ? 60.933 4.690 41.268 1.00 18.67 101 GLU B N 1
ATOM 1103 C CA . GLU B 1 101 ? 60.429 5.110 42.569 1.00 18.47 101 GLU B CA 1
ATOM 1104 C C . GLU B 1 101 ? 61.446 4.789 43.652 1.00 17.55 101 GLU B C 1
ATOM 1105 O O . GLU B 1 101 ? 61.726 5.630 44.492 1.00 17.45 101 GLU B O 1
ATOM 1111 N N . TYR B 1 102 ? 61.992 3.575 43.645 1.00 16.94 102 TYR B N 1
ATOM 1112 C CA . TYR B 1 102 ? 62.987 3.214 44.652 1.00 16.61 102 TYR B CA 1
ATOM 1113 C C . TYR B 1 102 ? 64.207 4.134 44.581 1.00 16.46 102 TYR B C 1
ATOM 1114 O O . TYR B 1 102 ? 64.766 4.502 45.604 1.00 15.75 102 TYR B O 1
ATOM 1123 N N . PHE B 1 103 ? 64.610 4.523 43.377 1.00 16.33 103 PHE B N 1
ATOM 1124 C CA . PHE B 1 103 ? 65.765 5.391 43.236 1.00 16.62 103 PHE B CA 1
ATOM 1125 C C . PHE B 1 103 ? 65.478 6.790 43.783 1.00 16.34 103 PHE B C 1
ATOM 1126 O O . PHE B 1 103 ? 66.391 7.467 44.244 1.00 16.30 103 PHE B O 1
ATOM 1134 N N . GLU B 1 104 ? 64.216 7.211 43.769 1.00 15.97 104 GLU B N 1
ATOM 1135 C CA . GLU B 1 104 ? 63.835 8.456 44.431 1.00 16.00 104 GLU B CA 1
ATOM 1136 C C . GLU B 1 104 ? 64.085 8.359 45.943 1.00 15.19 104 GLU B C 1
ATOM 1137 O O . GLU B 1 104 ? 64.512 9.329 46.560 1.00 14.75 104 GLU B O 1
ATOM 1143 N N . SER B 1 105 ? 63.823 7.191 46.527 1.00 14.89 105 SER B N 1
ATOM 1144 C CA . SER B 1 105 ? 64.169 6.927 47.928 1.00 14.23 105 SER B CA 1
ATOM 1145 C C . SER B 1 105 ? 65.687 6.985 48.121 1.00 13.85 105 SER B C 1
ATOM 1146 O O . SER B 1 105 ? 66.159 7.626 49.047 1.00 13.52 105 SER B O 1
ATOM 1149 N N . VAL B 1 106 ? 66.437 6.318 47.246 1.00 13.19 106 VAL B N 1
ATOM 1150 C CA . VAL B 1 106 ? 67.895 6.276 47.355 1.00 13.46 106 VAL B CA 1
ATOM 1151 C C . VAL B 1 106 ? 68.448 7.699 47.367 1.00 13.62 106 VAL B C 1
ATOM 1152 O O . VAL B 1 106 ? 69.207 8.050 48.253 1.00 13.40 106 VAL B O 1
ATOM 1156 N N . LYS B 1 107 ? 68.043 8.509 46.390 1.00 13.83 107 LYS B N 1
ATOM 1157 C CA . LYS B 1 107 ? 68.539 9.885 46.263 1.00 13.95 107 LYS B CA 1
ATOM 1158 C C . LYS B 1 107 ? 68.199 10.728 47.480 1.00 13.77 107 LYS B C 1
ATOM 1159 O O . LYS B 1 107 ? 69.017 11.513 47.944 1.00 14.02 107 LYS B O 1
ATOM 1165 N N . ALA B 1 108 ? 66.985 10.573 47.988 1.00 13.56 108 ALA B N 1
ATOM 1166 C CA . ALA B 1 108 ? 66.526 11.382 49.105 1.00 13.42 108 ALA B CA 1
ATOM 1167 C C . ALA B 1 108 ? 67.334 11.062 50.356 1.00 13.40 108 ALA B C 1
ATOM 1168 O O . ALA B 1 108 ? 67.742 11.961 51.075 1.00 13.07 108 ALA B O 1
ATOM 1170 N N . LEU B 1 109 ? 67.573 9.778 50.598 1.00 13.37 109 LEU B N 1
ATOM 1171 C CA . LEU B 1 109 ? 68.257 9.339 51.807 1.00 13.60 109 LEU B CA 1
ATOM 1172 C C . LEU B 1 109 ? 69.773 9.565 51.719 1.00 13.57 109 LEU B C 1
ATOM 1173 O O . LEU B 1 109 ? 70.417 9.805 52.733 1.00 13.79 109 LEU B O 1
ATOM 1178 N N . LEU B 1 110 ? 70.331 9.507 50.515 1.00 14.02 110 LEU B N 1
ATOM 1179 C CA . LEU B 1 110 ? 71.733 9.873 50.297 1.00 14.28 110 LEU B CA 1
ATOM 1180 C C . LEU B 1 110 ? 71.920 11.372 50.550 1.00 14.75 110 LEU B C 1
ATOM 1181 O O . LEU B 1 110 ? 72.855 11.794 51.223 1.00 14.47 110 LEU B O 1
ATOM 1186 N N . LYS B 1 111 ? 71.015 12.161 49.987 1.00 15.33 111 LYS B N 1
ATOM 1187 C CA . LYS B 1 111 ? 71.031 13.619 50.102 1.00 15.86 111 LYS B CA 1
ATOM 1188 C C . LYS B 1 111 ? 71.005 14.065 51.561 1.00 16.02 111 LYS B C 1
ATOM 1189 O O . LYS B 1 111 ? 71.777 14.934 51.979 1.00 15.81 111 LYS B O 1
ATOM 1195 N N . GLU B 1 112 ? 70.110 13.459 52.332 1.00 15.94 112 GLU B N 1
ATOM 1196 C CA . GLU B 1 112 ? 69.951 13.781 53.738 1.00 16.60 112 GLU B CA 1
ATOM 1197 C C . GLU B 1 112 ? 71.232 13.491 54.521 1.00 16.84 112 GLU B C 1
ATOM 1198 O O . GLU B 1 112 ? 71.693 14.322 55.309 1.00 17.15 112 GLU B O 1
ATOM 1204 N N . ALA B 1 113 ? 71.799 12.311 54.297 1.00 17.00 113 ALA B N 1
ATOM 1205 C CA . ALA B 1 113 ? 72.986 11.858 55.018 1.00 17.37 113 ALA B CA 1
ATOM 1206 C C . ALA B 1 113 ? 74.214 12.699 54.668 1.00 17.93 113 ALA B C 1
ATOM 1207 O O . ALA B 1 113 ? 74.978 13.092 55.553 1.00 17.31 113 ALA B O 1
ATOM 1209 N N . ILE B 1 114 ? 74.381 12.982 53.380 1.00 18.61 114 ILE B N 1
ATOM 1210 C CA . ILE B 1 114 ? 75.509 13.763 52.888 1.00 19.66 114 ILE B CA 1
ATOM 1211 C C . ILE B 1 114 ? 75.441 15.200 53.412 1.00 20.59 114 ILE B C 1
ATOM 1212 O O . ILE B 1 114 ? 76.473 15.810 53.694 1.00 20.65 114 ILE B O 1
ATOM 1217 N N . LYS B 1 115 ? 74.225 15.723 53.546 1.00 21.66 115 LYS B N 1
ATOM 1218 C CA . LYS B 1 115 ? 74.003 17.070 54.062 1.00 22.94 115 LYS B CA 1
ATOM 1219 C C . LYS B 1 115 ? 74.429 17.161 55.533 1.00 23.60 115 LYS B C 1
ATOM 1220 O O . LYS B 1 115 ? 75.086 18.123 55.939 1.00 24.12 115 LYS B O 1
ATOM 1226 N N . GLU B 1 116 ? 74.081 16.146 56.318 1.00 24.09 116 GLU B N 1
ATOM 1227 C CA . GLU B 1 116 ? 74.420 16.120 57.738 1.00 24.75 116 GLU B CA 1
ATOM 1228 C C . GLU B 1 116 ? 75.919 15.948 57.968 1.00 24.91 116 GLU B C 1
ATOM 1229 O O . GLU B 1 116 ? 76.494 16.589 58.859 1.00 24.99 116 GLU B O 1
ATOM 1235 N N . LEU B 1 117 ? 76.547 15.090 57.169 1.00 25.09 117 LEU B N 1
ATOM 1236 C CA . LEU B 1 117 ? 77.979 14.825 57.287 1.00 25.61 117 LEU B CA 1
ATOM 1237 C C . LEU B 1 117 ? 78.800 16.020 56.824 1.00 26.35 117 LEU B C 1
ATOM 1238 O O . LEU B 1 117 ? 79.925 16.214 57.284 1.00 26.33 117 LEU B O 1
ATOM 1243 N N . ASN B 1 118 ? 78.230 16.797 55.902 1.00 27.18 118 ASN B N 1
ATOM 1244 C CA . ASN B 1 118 ? 78.886 17.956 55.307 1.00 28.12 118 ASN B CA 1
ATOM 1245 C C . ASN B 1 118 ? 80.298 17.641 54.813 1.00 28.44 118 ASN B C 1
ATOM 1246 O O . ASN B 1 118 ? 81.242 18.390 55.078 1.00 28.29 118 ASN B O 1
ATOM 1251 N N . GLU B 1 119 ? 80.438 16.520 54.107 1.00 28.90 119 GLU B N 1
ATOM 1252 C CA . GLU B 1 119 ? 81.723 16.135 53.528 1.00 29.46 119 GLU B CA 1
ATOM 1253 C C . GLU B 1 119 ? 81.583 15.877 52.030 1.00 29.50 119 GLU B C 1
ATOM 1254 O O . GLU B 1 119 ? 80.507 15.548 51.528 1.00 29.65 119 GLU B O 1
ATOM 1260 N N . LYS B 1 120 ? 82.696 16.028 51.328 1.00 29.41 120 LYS B N 1
ATOM 1261 C CA . LYS B 1 120 ? 82.706 15.993 49.872 1.00 29.24 120 LYS B CA 1
ATOM 1262 C C . LYS B 1 120 ? 82.739 14.535 49.430 1.00 28.17 120 LYS B C 1
ATOM 1263 O O . LYS B 1 120 ? 81.942 14.118 48.585 1.00 28.93 120 LYS B O 1
ATOM 1269 N N . LYS B 1 121 ? 83.653 13.769 50.027 1.00 26.68 121 LYS B N 1
ATOM 1270 C CA . LYS B 1 121 ? 83.822 12.344 49.731 1.00 25.18 121 LYS B CA 1
ATOM 1271 C C . LYS B 1 121 ? 83.139 11.478 50.794 1.00 23.20 121 LYS B C 1
ATOM 1272 O O . LYS B 1 121 ? 83.358 11.674 51.984 1.00 22.43 121 LYS B O 1
ATOM 1278 N N . VAL B 1 122 ? 82.321 10.524 50.353 1.00 21.01 122 VAL B N 1
ATOM 1279 C CA . VAL B 1 122 ? 81.661 9.580 51.257 1.00 19.32 122 VAL B CA 1
ATOM 1280 C C . VAL B 1 122 ? 81.741 8.142 50.727 1.00 18.44 122 VAL B C 1
ATOM 1281 O O . VAL B 1 122 ? 82.016 7.913 49.544 1.00 17.43 122 VAL B O 1
ATOM 1285 N N . ARG B 1 123 ? 81.521 7.185 51.623 1.00 17.36 123 ARG B N 1
ATOM 1286 C CA . ARG B 1 123 ? 81.383 5.778 51.268 1.00 17.03 123 ARG B CA 1
ATOM 1287 C C . ARG B 1 123 ? 79.961 5.346 51.575 1.00 16.53 123 ARG B C 1
ATOM 1288 O O . ARG B 1 123 ? 79.416 5.728 52.605 1.00 15.61 123 ARG B O 1
ATOM 1296 N N . VAL B 1 124 ? 79.367 4.549 50.691 1.00 15.98 124 VAL B N 1
ATOM 1297 C CA . VAL B 1 124 ? 77.983 4.114 50.849 1.00 15.90 124 VAL B CA 1
ATOM 1298 C C . VAL B 1 124 ? 77.882 2.589 50.914 1.00 15.78 124 VAL B C 1
ATOM 1299 O O . VAL B 1 124 ? 78.424 1.894 50.065 1.00 15.11 124 VAL B O 1
ATOM 1303 N N . MET B 1 125 ? 77.184 2.084 51.930 1.00 15.66 125 MET B N 1
ATOM 1304 C CA . MET B 1 125 ? 76.898 0.663 52.057 1.00 16.26 125 MET B CA 1
ATOM 1305 C C . MET B 1 125 ? 75.390 0.434 52.023 1.00 15.55 125 MET B C 1
ATOM 1306 O O . MET B 1 125 ? 74.620 1.230 52.539 1.00 15.17 125 MET B O 1
ATOM 1311 N N . SER B 1 126 ? 74.986 -0.653 51.382 1.00 15.09 126 SER B N 1
ATOM 1312 C CA . SER B 1 126 ? 73.585 -1.048 51.275 1.00 14.90 126 SER B CA 1
ATOM 1313 C C . SER B 1 126 ? 73.537 -2.462 50.722 1.00 14.97 126 SER B C 1
ATOM 1314 O O . SER B 1 126 ? 74.576 -3.091 50.548 1.00 14.90 126 SER B O 1
ATOM 1317 N N . ASN B 1 127 ? 72.340 -2.959 50.431 1.00 15.45 127 ASN B N 1
ATOM 1318 C CA . ASN B 1 127 ? 72.222 -4.225 49.722 1.00 15.64 127 ASN B CA 1
ATOM 1319 C C . ASN B 1 127 ? 72.777 -4.101 48.296 1.00 16.04 127 ASN B C 1
ATOM 1320 O O . ASN B 1 127 ? 73.000 -2.999 47.787 1.00 15.28 127 ASN B O 1
ATOM 1325 N N . GLU B 1 128 ? 73.019 -5.242 47.668 1.00 16.74 128 GLU B N 1
ATOM 1326 C CA . GLU B 1 128 ? 73.645 -5.293 46.354 1.00 17.29 128 GLU B CA 1
ATOM 1327 C C . GLU B 1 128 ? 72.843 -4.535 45.288 1.00 17.19 128 GLU B C 1
ATOM 1328 O O . GLU B 1 128 ? 73.418 -3.882 44.422 1.00 17.19 128 GLU B O 1
ATOM 1334 N N . LYS B 1 129 ? 71.520 -4.621 45.356 1.00 17.15 129 LYS B N 1
ATOM 1335 C CA . LYS B 1 129 ? 70.645 -3.954 44.395 1.00 17.09 129 LYS B CA 1
ATOM 1336 C C . LYS B 1 129 ? 70.846 -2.437 44.444 1.00 16.33 129 LYS B C 1
ATOM 1337 O O . LYS B 1 129 ? 70.962 -1.785 43.418 1.00 15.36 129 LYS B O 1
ATOM 1343 N N . THR B 1 130 ? 70.873 -1.897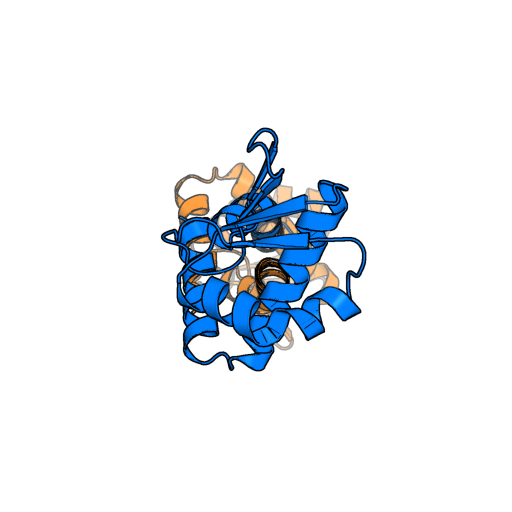 45.654 1.00 15.47 130 THR B N 1
ATOM 1344 C CA . THR B 1 130 ? 70.970 -0.454 45.863 1.00 15.16 130 THR B CA 1
ATOM 1345 C C . THR B 1 130 ? 72.328 0.086 45.414 1.00 14.92 130 THR B C 1
ATOM 1346 O O . THR B 1 130 ? 72.389 1.087 44.710 1.00 14.33 130 THR B O 1
ATOM 1350 N N . LEU B 1 131 ? 73.406 -0.571 45.833 1.00 14.86 131 LEU B N 1
ATOM 1351 C CA . LEU B 1 131 ? 74.751 -0.177 45.425 1.00 15.40 131 LEU B CA 1
ATOM 1352 C C . LEU B 1 131 ? 74.885 -0.255 43.906 1.00 15.54 131 LEU B C 1
ATOM 1353 O O . LEU B 1 131 ? 75.524 0.592 43.298 1.00 15.63 131 LEU B O 1
ATOM 1358 N N . GLY B 1 132 ? 74.250 -1.260 43.308 1.00 16.14 132 GLY B N 1
ATOM 1359 C CA . GLY B 1 132 ? 74.201 -1.411 41.862 1.00 16.62 132 GLY B CA 1
ATOM 1360 C C . GLY B 1 132 ? 73.536 -0.232 41.179 1.00 16.56 132 GLY B C 1
ATOM 1361 O O . GLY B 1 132 ? 74.035 0.265 40.177 1.00 16.19 132 GLY B O 1
ATOM 1362 N N . LEU B 1 133 ? 72.413 0.221 41.731 1.00 16.81 133 LEU B N 1
ATOM 1363 C CA . LEU B 1 133 ? 71.691 1.370 41.186 1.00 16.95 133 LEU B CA 1
ATOM 1364 C C . LEU B 1 133 ? 72.484 2.655 41.304 1.00 16.87 133 LEU B C 1
ATOM 1365 O O . LEU B 1 133 ? 72.456 3.481 40.402 1.00 17.67 133 LEU B O 1
ATOM 1370 N N . ILE B 1 134 ? 73.171 2.832 42.426 1.00 16.81 134 ILE B N 1
ATOM 1371 C CA . ILE B 1 134 ? 73.982 4.030 42.650 1.00 16.50 134 ILE B CA 1
ATOM 1372 C C . ILE B 1 134 ? 75.112 4.074 41.619 1.00 16.54 134 ILE B C 1
ATOM 1373 O O . ILE B 1 134 ? 75.397 5.124 41.050 1.00 15.95 134 ILE B O 1
ATOM 1378 N N . ALA B 1 135 ? 75.719 2.919 41.359 1.00 16.99 135 ALA B N 1
ATOM 1379 C CA . ALA B 1 135 ? 76.823 2.822 40.403 1.00 17.48 135 ALA B CA 1
ATOM 1380 C C . ALA B 1 135 ? 76.380 3.149 38.981 1.00 18.03 135 ALA B C 1
ATOM 1381 O O . ALA B 1 135 ? 77.071 3.880 38.268 1.00 18.03 135 ALA B O 1
ATOM 1383 N N . SER B 1 136 ? 75.224 2.620 38.578 1.00 18.87 136 SER B N 1
ATOM 1384 C CA . SER B 1 136 ? 74.735 2.800 37.212 1.00 19.46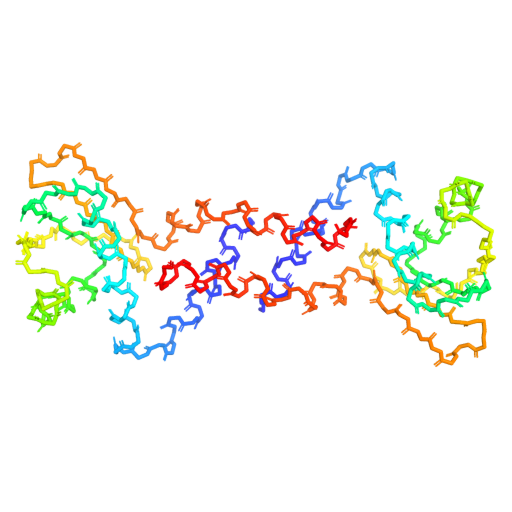 136 SER B CA 1
ATOM 1385 C C . SER B 1 136 ? 74.128 4.184 36.968 1.00 19.43 136 SER B C 1
ATOM 1386 O O . SER B 1 136 ? 74.168 4.669 35.841 1.00 19.59 136 SER B O 1
ATOM 1389 N N . ARG B 1 137 ? 73.598 4.815 38.019 1.00 19.27 137 ARG B N 1
ATOM 1390 C CA . ARG B 1 137 ? 72.923 6.119 37.911 1.00 19.60 137 ARG B CA 1
ATOM 1391 C C . ARG B 1 137 ? 73.676 7.239 38.630 1.00 19.23 137 ARG B C 1
ATOM 1392 O O . ARG B 1 137 ? 73.067 8.219 39.097 1.00 19.28 137 ARG B O 1
ATOM 1400 N N . ILE B 1 138 ? 74.998 7.106 38.704 1.00 19.00 138 ILE B N 1
ATOM 1401 C CA . ILE B 1 138 ? 75.829 8.080 39.401 1.00 18.95 138 ILE B CA 1
ATOM 1402 C C . ILE B 1 138 ? 75.678 9.494 38.826 1.00 19.23 138 ILE B C 1
ATOM 1403 O O . ILE B 1 138 ? 75.680 10.465 39.576 1.00 18.57 138 ILE B O 1
ATOM 1408 N N . GLU B 1 139 ? 75.506 9.604 37.512 1.00 20.09 139 GLU B N 1
ATOM 1409 C CA . GLU B 1 139 ? 75.399 10.916 36.863 1.00 21.06 139 GLU B CA 1
ATOM 1410 C C . GLU B 1 139 ? 74.128 11.641 37.311 1.00 20.84 139 GLU B C 1
ATOM 1411 O O . GLU B 1 139 ? 74.163 12.844 37.574 1.00 20.85 139 GLU B O 1
ATOM 1417 N N . GLU B 1 140 ? 73.025 10.900 37.411 1.00 20.92 140 GLU B N 1
ATOM 1418 C CA . GLU B 1 140 ? 71.756 11.422 37.935 1.00 21.30 140 GLU B CA 1
ATOM 1419 C C . GLU B 1 140 ? 71.889 11.861 39.394 1.00 21.10 140 GLU B C 1
ATOM 1420 O O . GLU B 1 140 ? 71.335 12.885 39.789 1.00 21.01 140 GLU B O 1
ATOM 1426 N N . ILE B 1 141 ? 72.625 11.092 40.191 1.00 21.00 141 ILE B N 1
ATOM 1427 C CA . ILE B 1 141 ? 72.889 11.473 41.578 1.00 21.11 141 ILE B CA 1
ATOM 1428 C C . ILE B 1 141 ? 73.609 12.826 41.638 1.00 21.39 141 ILE B C 1
ATOM 1429 O O . ILE B 1 141 ? 73.202 13.715 42.381 1.00 20.74 141 ILE B O 1
ATOM 1434 N N . LYS B 1 142 ? 74.657 12.986 40.837 1.00 21.86 142 LYS B N 1
ATOM 1435 C CA . LYS B 1 142 ? 75.437 14.228 40.834 1.00 22.35 142 LYS B CA 1
ATOM 1436 C C . LYS B 1 142 ? 74.636 15.430 40.327 1.00 22.35 142 LYS B C 1
ATOM 1437 O O . LYS B 1 142 ? 74.846 16.553 40.775 1.00 22.27 142 LYS B O 1
ATOM 1443 N N . SER B 1 143 ? 73.711 15.192 39.402 1.00 22.68 143 SER B N 1
ATOM 1444 C CA . SER B 1 143 ? 72.869 16.259 38.873 1.00 23.09 143 SER B CA 1
ATOM 1445 C C . SER B 1 143 ? 72.014 16.876 39.985 1.00 23.16 143 SER B C 1
ATOM 1446 O O . SER B 1 143 ? 71.862 18.093 40.050 1.00 23.09 143 SER B O 1
ATOM 1449 N N . GLU B 1 144 ? 71.494 16.034 40.878 1.00 23.31 144 GLU B N 1
ATOM 1450 C CA . GLU B 1 144 ? 70.594 16.493 41.934 1.00 23.68 144 GLU B CA 1
ATOM 1451 C C . GLU B 1 144 ? 71.321 16.874 43.222 1.00 23.47 144 GLU B C 1
ATOM 1452 O O . GLU B 1 144 ? 71.003 17.898 43.829 1.00 23.94 144 GLU B O 1
ATOM 1458 N N . LEU B 1 145 ? 72.307 16.074 43.619 1.00 23.10 145 LEU B N 1
ATOM 1459 C CA . LEU B 1 145 ? 73.003 16.260 44.897 1.00 23.05 145 LEU B CA 1
ATOM 1460 C C . LEU B 1 145 ? 74.196 17.209 44.815 1.00 23.14 145 LEU B C 1
ATOM 1461 O O . LEU B 1 145 ? 74.697 17.663 45.845 1.00 22.72 145 LEU B O 1
ATOM 1466 N N . GLY B 1 146 ? 74.645 17.504 43.598 1.00 23.20 146 GLY B N 1
ATOM 1467 C CA . GLY B 1 146 ? 75.817 18.333 43.393 1.00 23.79 146 GLY B CA 1
ATOM 1468 C C . GLY B 1 146 ? 77.115 17.545 43.328 1.00 24.19 146 GLY B C 1
ATOM 1469 O O . GLY B 1 146 ? 77.124 16.341 43.048 1.00 24.23 146 GLY B O 1
ATOM 1470 N N . ASP B 1 147 ? 78.210 18.242 43.608 1.00 24.59 147 ASP B N 1
ATOM 1471 C CA . ASP B 1 147 ? 79.558 17.714 43.455 1.00 25.17 147 ASP B CA 1
ATOM 1472 C C . ASP B 1 147 ? 79.944 16.842 44.648 1.00 25.04 147 ASP B C 1
ATOM 1473 O O . ASP B 1 147 ? 80.741 17.233 45.509 1.00 25.51 147 ASP B O 1
ATOM 1478 N N . VAL B 1 148 ? 79.351 15.657 44.688 1.00 24.44 148 VAL B N 1
ATOM 1479 C CA . VAL B 1 148 ? 79.672 14.661 45.695 1.00 24.05 148 VAL B CA 1
ATOM 1480 C C . VAL B 1 148 ? 80.583 13.626 45.040 1.00 23.34 148 VAL B C 1
ATOM 1481 O O . VAL B 1 148 ? 80.570 13.451 43.822 1.00 23.10 148 VAL B O 1
ATOM 1485 N N . SER B 1 149 ? 81.387 12.963 45.855 1.00 22.65 149 SER B N 1
ATOM 1486 C CA . SER B 1 149 ? 82.211 11.858 45.396 1.00 22.63 149 SER B CA 1
ATOM 1487 C C . SER B 1 149 ? 81.821 10.642 46.223 1.00 21.71 149 SER B C 1
ATOM 1488 O O . SER B 1 149 ? 82.047 10.628 47.424 1.00 21.39 149 SER B O 1
ATOM 1491 N N . ILE B 1 150 ? 81.198 9.650 45.589 1.00 20.52 150 ILE B N 1
ATOM 1492 C CA . ILE B 1 150 ? 80.774 8.428 46.277 1.00 20.07 150 ILE B CA 1
ATOM 1493 C C . ILE B 1 150 ? 81.668 7.238 45.917 1.00 19.80 150 ILE B C 1
ATOM 1494 O O . ILE B 1 150 ? 81.955 6.994 44.751 1.00 19.01 150 ILE B O 1
ATOM 1499 N N . GLU B 1 151 ? 82.083 6.505 46.944 1.00 19.40 151 GLU B N 1
ATOM 1500 C CA . GLU B 1 151 ? 82.729 5.214 46.788 1.00 19.49 151 GLU B CA 1
ATOM 1501 C C . GLU B 1 151 ? 81.797 4.151 47.354 1.00 18.96 151 GLU B C 1
ATOM 1502 O O . GLU B 1 151 ? 81.261 4.314 48.453 1.00 18.32 151 GLU B O 1
ATOM 1508 N N . LEU B 1 152 ? 81.604 3.069 46.613 1.00 18.76 152 LEU B N 1
ATOM 1509 C CA . LEU B 1 152 ? 80.821 1.936 47.096 1.00 18.88 152 LEU B CA 1
ATOM 1510 C C . LEU B 1 152 ? 81.607 1.210 48.175 1.00 19.14 152 LEU B C 1
ATOM 1511 O O . LEU B 1 152 ? 82.827 1.063 48.080 1.00 19.24 152 LEU B O 1
ATOM 1516 N N . GLY B 1 153 ? 80.905 0.756 49.205 1.00 18.67 153 GLY B N 1
ATOM 1517 C CA . GLY B 1 153 ? 81.514 -0.030 50.256 1.00 19.01 153 GLY B CA 1
ATOM 1518 C C . GLY B 1 153 ? 81.006 -1.451 50.170 1.00 19.32 153 GLY B C 1
ATOM 1519 O O . GLY B 1 153 ? 80.463 -1.875 49.143 1.00 18.77 153 GLY B O 1
ATOM 1520 N N . GLU B 1 154 ? 81.177 -2.183 51.264 1.00 20.08 154 GLU B N 1
ATOM 1521 C CA . GLU B 1 154 ? 80.694 -3.553 51.371 1.00 20.75 154 GLU B CA 1
ATOM 1522 C C . GLU B 1 154 ? 79.170 -3.583 51.398 1.00 20.91 154 GLU B C 1
ATOM 1523 O O . GLU B 1 154 ? 78.525 -2.603 51.784 1.00 20.74 154 GLU B O 1
ATOM 1529 N N . THR B 1 155 ? 78.595 -4.700 50.971 1.00 20.82 155 THR B N 1
ATOM 1530 C CA . THR B 1 155 ? 77.150 -4.882 51.067 1.00 21.14 155 THR B CA 1
ATOM 1531 C C . THR B 1 155 ? 76.772 -5.212 52.495 1.00 20.86 155 THR B C 1
ATOM 1532 O O . THR B 1 155 ? 77.567 -5.792 53.235 1.00 21.03 155 THR B O 1
ATOM 1536 N N . VAL B 1 156 ? 75.560 -4.824 52.874 1.00 20.77 156 VAL B N 1
ATOM 1537 C CA . VAL B 1 156 ? 74.978 -5.182 54.160 1.00 20.73 156 VAL B CA 1
ATOM 1538 C C . VAL B 1 156 ? 73.589 -5.769 53.928 1.00 20.71 156 VAL B C 1
ATOM 1539 O O . VAL B 1 156 ? 72.956 -5.513 52.899 1.00 20.43 156 VAL B O 1
ATOM 1543 N N . ASP B 1 157 ? 73.130 -6.568 54.884 1.00 20.97 157 ASP B N 1
ATOM 1544 C CA . ASP B 1 157 ? 71.818 -7.194 54.807 1.00 21.23 157 ASP B CA 1
ATOM 1545 C C . ASP B 1 157 ? 70.761 -6.187 55.263 1.00 20.53 157 ASP B C 1
ATOM 1546 O O . ASP B 1 157 ? 70.485 -6.048 56.451 1.00 21.69 157 ASP B O 1
ATOM 1551 N N . THR B 1 158 ? 70.205 -5.461 54.303 1.00 19.24 158 THR B N 1
ATOM 1552 C CA . THR B 1 158 ? 69.140 -4.501 54.564 1.00 18.15 158 THR B CA 1
ATOM 1553 C C . THR B 1 158 ? 68.050 -4.600 53.498 1.00 17.65 158 THR B C 1
ATOM 1554 O O . THR B 1 158 ? 68.297 -5.001 52.367 1.00 16.88 158 THR B O 1
ATOM 1558 N N . MET B 1 159 ? 66.847 -4.224 53.905 1.00 17.70 159 MET B N 1
ATOM 1559 C CA . MET B 1 159 ? 65.682 -4.062 53.037 1.00 18.12 159 MET B CA 1
ATOM 1560 C C . MET B 1 159 ? 65.879 -2.956 51.999 1.00 17.14 159 MET B C 1
ATOM 1561 O O . MET B 1 159 ? 65.316 -2.997 50.906 1.00 17.02 159 MET B O 1
ATOM 1566 N N . GLY B 1 160 ? 66.640 -1.937 52.375 1.00 16.33 160 GLY B N 1
ATOM 1567 C CA . GLY B 1 160 ? 66.869 -0.792 51.518 1.00 15.77 160 GLY B CA 1
ATOM 1568 C C . GLY B 1 160 ? 67.304 0.426 52.295 1.00 15.26 160 GLY B C 1
ATOM 1569 O O . GLY B 1 160 ? 67.511 0.365 53.504 1.00 15.31 160 GLY B O 1
ATOM 1570 N N . GLY B 1 161 ? 67.424 1.545 51.599 1.00 14.55 161 GLY B N 1
ATOM 1571 C CA . GLY B 1 161 ? 68.041 2.725 52.166 1.00 14.12 161 GLY B CA 1
ATOM 1572 C C . GLY B 1 161 ? 69.549 2.627 52.048 1.00 13.74 161 GLY B C 1
ATOM 1573 O O . GLY B 1 161 ? 70.064 1.774 51.332 1.00 14.00 161 GLY B O 1
ATOM 1574 N N . VAL B 1 162 ? 70.256 3.507 52.748 1.00 13.34 162 VAL B N 1
ATOM 1575 C CA . VAL B 1 162 ? 71.710 3.594 52.635 1.00 13.19 162 VAL B CA 1
ATOM 1576 C C . VAL B 1 162 ? 72.376 3.876 53.976 1.00 13.55 162 VAL B C 1
ATOM 1577 O O . VAL B 1 162 ? 71.790 4.509 54.851 1.00 13.20 162 VAL B O 1
ATOM 1581 N N . ILE B 1 163 ? 73.595 3.374 54.122 1.00 13.63 163 ILE B N 1
ATOM 1582 C CA . ILE B 1 163 ? 74.502 3.751 55.198 1.00 13.72 163 ILE B CA 1
ATOM 1583 C C . ILE B 1 163 ? 75.576 4.605 54.542 1.00 13.88 163 ILE B C 1
ATOM 1584 O O . ILE B 1 163 ? 76.153 4.207 53.536 1.00 14.01 163 ILE B O 1
ATOM 1589 N N . VAL B 1 164 ? 75.830 5.784 55.089 1.00 14.39 164 VAL B N 1
ATOM 1590 C CA . VAL B 1 164 ? 76.770 6.728 54.495 1.00 14.65 164 VAL B CA 1
ATOM 1591 C C . VAL B 1 164 ? 77.835 7.097 55.516 1.00 15.51 164 VAL B C 1
ATOM 1592 O O . VAL B 1 164 ? 77.519 7.507 56.626 1.00 15.06 164 VAL B O 1
ATOM 1596 N N . GLU B 1 165 ? 79.094 6.978 55.106 1.00 16.52 165 GLU B N 1
ATOM 1597 C CA . GLU B 1 165 ? 80.256 7.164 55.965 1.00 17.92 165 GLU B CA 1
ATOM 1598 C C . GLU B 1 165 ? 81.186 8.221 55.394 1.00 18.06 165 GLU B C 1
ATOM 1599 O O . GLU B 1 165 ? 81.259 8.394 54.184 1.00 17.56 165 GLU B O 1
ATOM 1605 N N . THR B 1 166 ? 81.939 8.891 56.260 1.00 18.54 166 THR B N 1
ATOM 1606 C CA . THR B 1 166 ? 83.043 9.721 55.793 1.00 18.99 166 THR B CA 1
ATOM 1607 C C . THR B 1 166 ? 84.083 8.779 55.208 1.00 19.62 166 THR B C 1
ATOM 1608 O O . THR B 1 166 ? 84.100 7.592 55.533 1.00 19.34 166 THR B O 1
ATOM 1612 N N . GLU B 1 167 ? 84.942 9.292 54.336 1.00 20.60 167 GLU B N 1
ATOM 1613 C CA . GLU B 1 167 ? 85.925 8.445 53.668 1.00 21.79 167 GLU B CA 1
ATOM 1614 C C . GLU B 1 167 ? 86.794 7.667 54.661 1.00 21.82 167 GLU B C 1
ATOM 1615 O O . GLU B 1 167 ? 87.126 6.512 54.421 1.00 21.93 167 GLU B O 1
ATOM 1621 N N . ASP B 1 168 ? 87.156 8.305 55.770 1.00 22.17 168 ASP B N 1
ATOM 1622 C CA . ASP B 1 168 ? 88.014 7.672 56.785 1.00 22.51 168 ASP B CA 1
ATOM 1623 C C . ASP B 1 168 ? 87.271 6.681 57.703 1.00 22.40 168 ASP B C 1
ATOM 1624 O O . ASP B 1 168 ? 87.903 5.959 58.481 1.00 22.71 168 ASP B O 1
ATOM 1629 N N . GLY B 1 169 ? 85.942 6.658 57.616 1.00 22.05 169 GLY B N 1
ATOM 1630 C CA . GLY B 1 169 ? 85.122 5.717 58.367 1.00 21.63 169 GLY B CA 1
ATOM 1631 C C . GLY B 1 169 ? 84.782 6.199 59.768 1.00 21.36 169 GLY B C 1
ATOM 1632 O O . GLY B 1 169 ? 84.117 5.485 60.523 1.00 21.66 169 GLY B O 1
ATOM 1633 N N . ARG B 1 170 ? 85.215 7.414 60.103 1.00 20.59 170 ARG B N 1
ATOM 1634 C CA . ARG B 1 170 ? 85.053 7.979 61.438 1.00 20.47 170 ARG B CA 1
ATOM 1635 C C . ARG B 1 170 ? 83.586 8.187 61.815 1.00 19.33 170 ARG B C 1
ATOM 1636 O O . ARG B 1 170 ? 83.184 7.827 62.912 1.00 19.03 170 ARG B O 1
ATOM 1644 N N . ILE B 1 171 ? 82.804 8.764 60.903 1.00 18.49 171 ILE B N 1
ATOM 1645 C CA . ILE B 1 171 ? 81.402 9.095 61.153 1.00 17.84 171 ILE B CA 1
ATOM 1646 C C . ILE B 1 171 ? 80.505 8.380 60.153 1.00 17.42 171 ILE B C 1
ATOM 1647 O O . ILE B 1 171 ? 80.757 8.408 58.946 1.00 16.77 171 ILE B O 1
ATOM 1652 N N . ARG B 1 172 ? 79.447 7.760 60.665 1.00 16.50 172 ARG B N 1
ATOM 1653 C 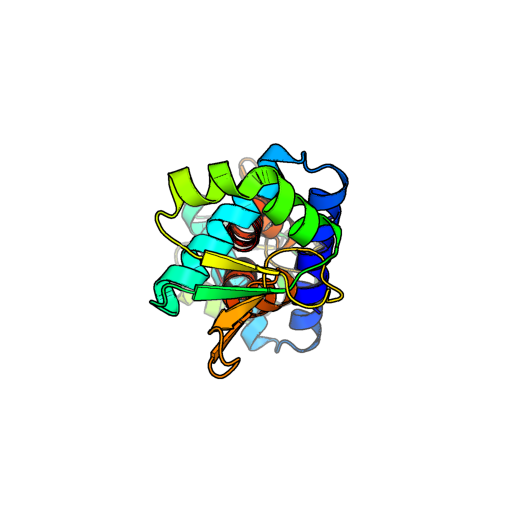CA . ARG B 1 172 ? 78.556 6.935 59.865 1.00 16.50 172 ARG B CA 1
ATOM 1654 C C . ARG B 1 172 ? 77.107 7.300 60.151 1.00 15.80 172 ARG B C 1
ATOM 1655 O O . ARG B 1 172 ? 76.709 7.358 61.307 1.00 15.04 172 ARG B O 1
ATOM 1663 N N . ILE B 1 173 ? 76.332 7.545 59.096 1.00 15.27 173 ILE B N 1
ATOM 1664 C CA . ILE B 1 173 ? 74.901 7.828 59.205 1.00 15.21 173 ILE B CA 1
ATOM 1665 C C . ILE B 1 173 ? 74.164 6.582 58.746 1.00 14.77 173 ILE B C 1
ATOM 1666 O O . ILE B 1 173 ? 74.367 6.121 57.624 1.00 14.32 173 ILE B O 1
ATOM 1671 N N . ASP B 1 174 ? 73.320 6.026 59.609 1.00 14.15 174 ASP B N 1
ATOM 1672 C CA . ASP B 1 174 ? 72.533 4.861 59.251 1.00 13.74 174 ASP B CA 1
ATOM 1673 C C . ASP B 1 174 ? 71.170 5.298 58.718 1.00 13.65 174 ASP B C 1
ATOM 1674 O O . ASP B 1 174 ? 70.278 5.625 59.483 1.00 13.62 174 ASP B O 1
ATOM 1679 N N . ASN B 1 175 ? 71.025 5.309 57.405 1.00 13.41 175 ASN B N 1
ATOM 1680 C CA . ASN B 1 175 ? 69.747 5.630 56.770 1.00 13.28 175 ASN B CA 1
ATOM 1681 C C . ASN B 1 175 ? 69.114 4.429 56.066 1.00 13.53 175 ASN B C 1
ATOM 1682 O O . ASN B 1 175 ? 68.393 4.587 55.069 1.00 14.18 175 ASN B O 1
ATOM 1687 N N . THR B 1 176 ? 69.369 3.232 56.594 1.00 13.58 176 THR B N 1
ATOM 1688 C CA . THR B 1 176 ? 68.613 2.043 56.204 1.00 13.88 176 THR B CA 1
ATOM 1689 C C . THR B 1 176 ? 67.169 2.195 56.682 1.00 14.09 176 THR B C 1
ATOM 1690 O O . THR B 1 176 ? 66.902 2.918 57.643 1.00 13.34 176 THR B O 1
ATOM 1694 N N . PHE B 1 177 ? 66.248 1.512 56.010 1.00 14.24 177 PHE B N 1
ATOM 1695 C CA . PHE B 1 177 ? 64.842 1.520 56.389 1.00 14.73 177 PHE B CA 1
ATOM 1696 C C . PHE B 1 177 ? 64.639 0.961 57.803 1.00 15.17 177 PHE B C 1
ATOM 1697 O O . PHE B 1 177 ? 63.779 1.431 58.536 1.00 15.17 177 PHE B O 1
ATOM 1705 N N . GLU B 1 178 ? 65.433 -0.040 58.178 1.00 16.00 178 GLU B N 1
ATOM 1706 C CA . GLU B 1 178 ? 65.379 -0.609 59.527 1.00 16.25 178 GLU B CA 1
ATOM 1707 C C . GLU B 1 178 ? 65.677 0.447 60.593 1.00 16.42 178 GLU B C 1
ATOM 1708 O O . GLU B 1 178 ? 64.904 0.627 61.541 1.00 16.15 178 GLU B O 1
ATOM 1714 N N . ALA B 1 179 ? 66.798 1.145 60.432 1.00 16.31 179 ALA B N 1
ATOM 1715 C CA . ALA B 1 179 ? 67.212 2.180 61.378 1.00 16.43 179 ALA B CA 1
ATOM 1716 C C . ALA B 1 179 ? 66.210 3.323 61.398 1.00 16.45 179 ALA B C 1
ATOM 1717 O O . ALA B 1 179 ? 65.852 3.813 62.466 1.00 16.18 179 ALA B O 1
ATOM 1719 N N . ARG B 1 180 ? 65.742 3.720 60.215 1.00 16.27 180 ARG B N 1
ATOM 1720 C CA . ARG B 1 180 ? 64.806 4.833 60.094 1.00 16.47 180 ARG B CA 1
ATOM 1721 C C . ARG B 1 180 ? 63.478 4.511 60.769 1.00 17.19 180 ARG B C 1
ATOM 1722 O O . ARG B 1 180 ? 62.925 5.355 61.460 1.00 16.82 180 ARG B O 1
ATOM 1730 N N . MET B 1 181 ? 62.991 3.287 60.607 1.00 18.54 181 MET B N 1
ATOM 1731 C CA . MET B 1 181 ? 61.735 2.889 61.237 1.00 19.98 181 MET B CA 1
ATOM 1732 C C . MET B 1 181 ? 61.839 3.003 62.760 1.00 20.78 181 MET B C 1
ATOM 1733 O O . MET B 1 181 ? 60.919 3.509 63.407 1.00 20.99 181 MET B O 1
ATOM 1738 N N . GLU B 1 182 ? 62.968 2.569 63.319 1.00 21.76 182 GLU B N 1
ATOM 1739 C CA . GLU B 1 182 ? 63.220 2.689 64.758 1.00 22.69 182 GLU B CA 1
ATOM 1740 C C . GLU B 1 182 ? 63.160 4.144 65.196 1.00 22.76 182 GLU B C 1
ATOM 1741 O O . GLU B 1 182 ? 62.606 4.460 66.245 1.00 22.90 182 GLU B O 1
ATOM 1747 N N . ARG B 1 183 ? 63.722 5.022 64.374 1.00 22.58 183 ARG B N 1
ATOM 1748 C CA . ARG B 1 183 ? 63.759 6.447 64.669 1.00 22.85 183 ARG B CA 1
ATOM 1749 C C . ARG B 1 183 ? 62.402 7.139 64.559 1.00 22.98 183 ARG B C 1
ATOM 1750 O O . ARG B 1 183 ? 62.180 8.153 65.219 1.00 22.86 183 ARG B O 1
ATOM 1758 N N . PHE B 1 184 ? 61.516 6.610 63.716 1.00 23.22 184 PHE B N 1
ATOM 1759 C CA . PHE B 1 184 ? 60.163 7.151 63.556 1.00 23.81 184 PHE B CA 1
ATOM 1760 C C . PHE B 1 184 ? 59.127 6.352 64.353 1.00 23.97 184 PHE B C 1
ATOM 1761 O O . PHE B 1 184 ? 57.923 6.528 64.155 1.00 24.05 184 PHE B O 1
ATOM 1769 N N . GLU B 1 185 ? 59.597 5.476 65.244 1.00 24.18 185 GLU B N 1
ATOM 1770 C CA . GLU B 1 185 ? 58.726 4.681 66.115 1.00 24.57 185 GLU B CA 1
ATOM 1771 C C . GLU B 1 185 ? 57.781 5.579 66.900 1.00 23.98 185 GLU B C 1
ATOM 1772 O O . GLU B 1 185 ? 56.616 5.238 67.075 1.00 24.10 185 GLU B O 1
ATOM 1778 N N . GLY B 1 186 ? 58.289 6.719 67.364 1.00 23.41 186 GLY B N 1
ATOM 1779 C CA . GLY B 1 186 ? 57.495 7.690 68.100 1.00 23.17 186 GLY B CA 1
ATOM 1780 C C . GLY B 1 186 ? 56.235 8.167 67.395 1.00 22.96 186 GLY B C 1
ATOM 1781 O O . GLY B 1 186 ? 55.203 8.378 68.036 1.00 23.23 186 GLY B O 1
ATOM 1782 N N . GLU B 1 187 ? 56.314 8.355 66.084 1.00 22.39 187 GLU B N 1
ATOM 1783 C CA . GLU B 1 187 ? 55.150 8.758 65.292 1.00 22.47 187 GLU B CA 1
ATOM 1784 C C . GLU B 1 187 ? 54.061 7.687 65.260 1.00 22.11 187 GLU B C 1
ATOM 1785 O O . GLU B 1 187 ? 52.869 8.005 65.252 1.00 21.97 187 GLU B O 1
ATOM 1791 N N . ILE B 1 188 ? 54.474 6.422 65.203 1.00 21.75 188 ILE B N 1
ATOM 1792 C CA . ILE B 1 188 ? 53.536 5.307 65.246 1.00 21.51 188 ILE B CA 1
ATOM 1793 C C . ILE B 1 188 ? 52.837 5.269 66.603 1.00 21.74 188 ILE B C 1
ATOM 1794 O O . ILE B 1 188 ? 51.618 5.127 66.666 1.00 21.04 188 ILE B O 1
ATOM 1799 N N . ARG B 1 189 ? 53.610 5.400 67.683 1.00 21.87 189 ARG B N 1
ATOM 1800 C CA . ARG B 1 189 ? 53.054 5.369 69.039 1.00 22.51 189 ARG B CA 1
ATOM 1801 C C . ARG B 1 189 ? 52.089 6.521 69.292 1.00 22.02 189 ARG B C 1
ATOM 1802 O O . ARG B 1 189 ? 51.146 6.383 70.065 1.00 21.87 189 ARG B O 1
ATOM 1810 N N . SER B 1 190 ? 52.339 7.651 68.640 1.00 21.90 190 SER B N 1
ATOM 1811 C CA . SER B 1 190 ? 51.473 8.817 68.728 1.00 22.11 190 SER B CA 1
ATOM 1812 C C . SER B 1 190 ? 50.125 8.527 68.056 1.00 21.48 190 SER B C 1
ATOM 1813 O O . SER B 1 190 ? 49.076 8.919 68.566 1.00 21.06 190 SER B O 1
ATOM 1816 N N . THR B 1 191 ? 50.150 7.807 66.936 1.00 20.82 191 THR B N 1
ATOM 1817 C CA . THR B 1 191 ? 48.915 7.407 66.260 1.00 20.55 191 THR B CA 1
ATOM 1818 C C . THR B 1 191 ? 48.122 6.414 67.119 1.00 20.65 191 THR B C 1
ATOM 1819 O O . THR B 1 191 ? 46.902 6.542 67.267 1.00 20.24 191 THR B O 1
ATOM 1823 N N . ILE B 1 192 ? 48.825 5.450 67.703 1.00 20.73 192 ILE B N 1
ATOM 1824 C CA . ILE B 1 192 ? 48.222 4.481 68.613 1.00 20.99 192 ILE B CA 1
ATOM 1825 C C . ILE B 1 192 ? 47.620 5.191 69.829 1.00 21.09 192 ILE B C 1
ATOM 1826 O O . ILE B 1 192 ? 46.512 4.866 70.260 1.00 20.69 192 ILE B O 1
ATOM 1831 N N . ALA B 1 193 ? 48.348 6.165 70.366 1.00 20.97 193 ALA B N 1
ATOM 1832 C CA . ALA B 1 193 ? 47.896 6.904 71.537 1.00 21.43 193 ALA B CA 1
ATOM 1833 C C . ALA B 1 193 ? 46.635 7.684 71.210 1.00 21.43 193 ALA B C 1
ATOM 1834 O O . ALA B 1 193 ? 45.771 7.834 72.062 1.00 21.73 193 ALA B O 1
ATOM 1836 N N . LYS B 1 194 ? 46.543 8.178 69.977 1.00 21.62 194 LYS B N 1
ATOM 1837 C CA . LYS B 1 194 ? 45.375 8.925 69.524 1.00 21.75 194 LYS B CA 1
ATOM 1838 C C . LYS B 1 194 ? 44.167 8.009 69.409 1.00 21.07 194 LYS B C 1
ATOM 1839 O O . LYS B 1 194 ? 43.068 8.393 69.786 1.00 20.74 194 LYS B O 1
ATOM 1845 N N . VAL B 1 195 ? 44.372 6.802 68.892 1.00 19.91 195 VAL B N 1
ATOM 1846 C CA . VAL B 1 195 ? 43.305 5.815 68.806 1.00 19.28 195 VAL B CA 1
ATOM 1847 C C . VAL B 1 195 ? 42.712 5.541 70.198 1.00 18.93 195 VAL B C 1
ATOM 1848 O O . VAL B 1 195 ? 41.502 5.456 70.351 1.00 18.09 195 VAL B O 1
ATOM 1852 N N . LEU B 1 196 ? 43.574 5.426 71.204 1.00 18.66 196 LEU B N 1
ATOM 1853 C CA . LEU B 1 196 ? 43.145 5.086 72.558 1.00 18.94 196 LEU B CA 1
ATOM 1854 C C . LEU B 1 196 ? 42.534 6.266 73.316 1.00 19.28 196 LEU B C 1
ATOM 1855 O O . LEU B 1 196 ? 41.463 6.138 73.911 1.00 19.19 196 LEU B O 1
ATOM 1860 N N . PHE B 1 197 ? 43.213 7.411 73.284 1.00 19.72 197 PHE B N 1
ATOM 1861 C CA . PHE B 1 197 ? 42.939 8.501 74.223 1.00 20.38 197 PHE B CA 1
ATOM 1862 C C . PHE B 1 197 ? 42.465 9.805 73.574 1.00 21.15 197 PHE B C 1
ATOM 1863 O O . PHE B 1 197 ? 42.202 10.778 74.275 1.00 21.58 197 PHE B O 1
ATOM 1871 N N . GLY B 1 198 ? 42.334 9.818 72.249 1.00 22.11 198 GLY B N 1
ATOM 1872 C CA . GLY B 1 198 ? 41.817 10.968 71.522 1.00 22.88 198 GLY B CA 1
ATOM 1873 C C . GLY B 1 198 ? 42.891 11.939 71.074 1.00 23.48 198 GLY B C 1
ATOM 1874 O O . GLY B 1 198 ? 42.593 12.937 70.406 1.00 24.75 198 GLY B O 1
#

Organism: Pyrococcus horikoshii (strain ATCC 700860 / DSM 12428 / JCM 9974 / NBRC 100139 / OT-3) (NCBI:txid70601)

Solvent-accessible surface area: 12187 Å² total; per-residue (Å²): 121,2,31,55,10,0,19,77,42,0,110,101,88,40,150,121,28,62,88,92,65,20,0,85,0,0,13,29,0,1,26,77,1,7,129,136,20,127,60,119,116,3,50,0,7,0,29,142,129,0,8,36,12,1,55,96,55,51,114,63,2,83,98,86,21,66,105,6,70,35,104,71,19,114,80,53,149,12,48,0,0,0,14,0,24,2,80,102,39,151,73,144,31,49,2,8,0,58,15,5,1,111,130,40,56,40,58,3,96,61,3,4,39,76,0,0,55,72,134,14,15,54,12,0,22,94,26,0,130,95,92,39,137,122,28,64,79,96,62,18,1,87,0,0,8,27,0,0,93,78,1,18,158,131,18,126,60,156,109,4,56,0,11,0,32,126,111,0,10,35,8,1,54,88,54,50,128,64,0,90,98,93,31,33,141,10,54,33,92,79,22,149,81,53,158,14,54,0,0,0,17,0,16,2,81,108,32,175,70,133,30,58,1,8,0,55,18,5,1,103,133,44,46,38,70,1,133,69,5,6,37,67,0,0,57,64

Secondary structure (DSSP, 8-state):
-HHHHHHHHHHHHHHH--HHHHHHHHHHHHHHHHHHHT-SEEEEE--HHHHHHHHHTHHHHHHH-TT-EEEE------SSEEEEEETTSS-EEEEEHHHHHHHTHHHHHHHHHHHHH-/-HHHHHHHHHHHHHHH--HHHHHHHHHHHHHHHHHHHT-SEEEEE--HHHHHHHHHTHHHHHHHH-S-EEEE------SSEEEEEETTSS-EEEEEHHHHHHHTHHHHHHHHHHHHH-